Protein AF-A0AAW2W4B1-F1 (afdb_monomer_lite)

Secondary structure (DSSP, 8-state):
-------------PPPB-HHHHHHHHHH--SSGGGGG-SS-HHHHHHHHHHHHH-SSPPTT-TT---SEEEETTTTEEEE-S-------S---------TTTTT--GGGS--HHHHHHHHTPPPP-GGGS-TT--HHHHHTTTTT-TT---SPPPPHHHHHHHHHHHHHHHHSTTS-EEEE-TTS-EEEE------S----SSPPP-TTB-SSS-TT--HHHHHHHHHHTSGGGEE-HHHHHHHHTT-TTB-TT--HHHHHHHHHHHHHHHHTBSS-SEEEETTTTEEEES-TT--GGG--TTTTSBHHHHHHHHHHHHHHHTT--

Sequence (326 aa):
MYANTSVPSAQANVPSLTVQEIVNRVRSNPGDPCILETQEPLQDLIRGVLKIFSSRTAPLGAKGWKPLVVYEKSTKSWSWIGPVSHNLSDSEAVEEVTSPDAWGLPHKMLVNQETLQQIGSLPEPPLTLMQINLDEKERFKDLRAQKSLSTISPSSEEVKAYFRKEEVLRYLIPDRAFSYTAVDGKKSIVAPLRRCGGKPTSKARDHFMLKRDRPPHVTILCLVRDAAARLPGSIGTRADVCTLIRDSQYIVEDVSDAQVNQVVSGALDRLHYERDPCVQFDGERKLWVYLHREREEEDFEDDGTSSTKKWRRQKKKLLNHLSTEM

Radius of gyration: 23.67 Å; chains: 1; bounding box: 84×51×64 Å

Organism: Sesamum radiatum (NCBI:txid300843)

Structure (mmCIF, N/CA/C/O backbone):
data_AF-A0AAW2W4B1-F1
#
_entry.id   AF-A0AAW2W4B1-F1
#
loop_
_atom_site.group_PDB
_atom_site.id
_atom_site.type_symbol
_atom_site.label_atom_id
_atom_site.label_alt_id
_atom_site.label_comp_id
_atom_site.label_asym_id
_atom_site.label_entity_id
_atom_site.label_seq_id
_atom_site.pdbx_PDB_ins_code
_atom_site.Cartn_x
_atom_site.Cartn_y
_atom_site.Cartn_z
_atom_site.occupancy
_atom_site.B_iso_or_equiv
_atom_site.auth_seq_id
_atom_site.auth_comp_id
_atom_site.auth_asym_id
_atom_site.auth_atom_id
_atom_site.pdbx_PDB_model_num
ATOM 1 N N . MET A 1 1 ? 62.801 -10.322 -4.237 1.00 34.81 1 MET A N 1
ATOM 2 C CA . MET A 1 1 ? 62.055 -9.711 -5.355 1.00 34.81 1 MET A CA 1
ATOM 3 C C . MET A 1 1 ? 60.703 -10.399 -5.429 1.00 34.81 1 MET A C 1
ATOM 5 O O . MET A 1 1 ? 60.630 -11.501 -5.947 1.00 34.81 1 MET A O 1
ATOM 9 N N . TYR A 1 2 ? 59.672 -9.806 -4.827 1.00 27.86 2 TYR A N 1
ATOM 10 C CA . TYR A 1 2 ? 58.294 -10.285 -4.938 1.00 27.86 2 TYR A CA 1
ATOM 11 C C . TYR A 1 2 ? 57.518 -9.243 -5.735 1.00 27.86 2 TYR A C 1
ATOM 13 O O . TYR A 1 2 ? 57.457 -8.078 -5.345 1.00 27.86 2 TYR A O 1
ATOM 21 N N . ALA A 1 3 ? 57.034 -9.655 -6.903 1.00 30.16 3 ALA A N 1
ATOM 22 C CA . ALA A 1 3 ? 56.295 -8.812 -7.820 1.00 30.16 3 ALA A CA 1
ATOM 23 C C . ALA A 1 3 ? 54.893 -8.542 -7.257 1.00 30.16 3 ALA A C 1
ATOM 25 O O . ALA A 1 3 ? 54.083 -9.456 -7.114 1.00 30.16 3 ALA A O 1
ATOM 26 N N . ASN A 1 4 ? 54.624 -7.271 -6.957 1.00 28.75 4 ASN A N 1
ATOM 27 C CA . ASN A 1 4 ? 53.281 -6.737 -6.771 1.00 28.75 4 ASN A CA 1
ATOM 28 C C . ASN A 1 4 ? 52.481 -6.952 -8.059 1.00 28.75 4 ASN A C 1
ATOM 30 O O . ASN A 1 4 ? 52.741 -6.298 -9.066 1.00 28.75 4 ASN A O 1
ATOM 34 N N . THR A 1 5 ? 51.492 -7.841 -8.029 1.00 30.16 5 THR A N 1
ATOM 35 C CA . THR A 1 5 ? 50.466 -7.915 -9.074 1.00 30.16 5 THR A CA 1
ATOM 36 C C . THR A 1 5 ? 49.323 -6.988 -8.673 1.00 30.16 5 THR A C 1
ATOM 38 O O . THR A 1 5 ? 48.339 -7.389 -8.057 1.00 30.16 5 THR A O 1
ATOM 41 N N . SER A 1 6 ? 49.494 -5.700 -8.964 1.00 29.47 6 SER A N 1
ATOM 42 C CA . SER A 1 6 ? 48.414 -4.720 -8.932 1.00 29.47 6 SER A CA 1
ATOM 43 C C . SER A 1 6 ? 47.391 -5.067 -10.016 1.00 29.47 6 SER A C 1
ATOM 45 O O . SER A 1 6 ? 47.703 -5.010 -11.205 1.00 29.47 6 SER A O 1
ATOM 47 N N . VAL A 1 7 ? 46.173 -5.421 -9.609 1.00 32.19 7 VAL A N 1
ATOM 48 C CA . VAL A 1 7 ? 45.009 -5.507 -10.501 1.00 32.19 7 VAL A CA 1
ATOM 49 C C . VAL A 1 7 ? 44.681 -4.079 -10.959 1.00 32.19 7 VAL A C 1
ATOM 51 O O . VAL A 1 7 ? 44.450 -3.231 -10.094 1.00 32.19 7 VAL A O 1
ATOM 54 N N . PRO A 1 8 ? 44.656 -3.755 -12.264 1.00 33.03 8 PRO A N 1
ATOM 55 C CA . PRO A 1 8 ? 44.249 -2.426 -12.700 1.00 33.03 8 PRO A CA 1
ATOM 56 C C . PRO A 1 8 ? 42.731 -2.284 -12.531 1.00 33.03 8 PRO A C 1
ATOM 58 O O . PRO A 1 8 ? 41.955 -2.851 -13.299 1.00 33.03 8 PRO A O 1
ATOM 61 N N . SER A 1 9 ? 42.290 -1.529 -11.521 1.00 39.44 9 SER A N 1
ATOM 62 C CA . SER A 1 9 ? 40.913 -1.043 -11.437 1.00 39.44 9 SER A CA 1
ATOM 63 C C . SER A 1 9 ? 40.748 0.148 -12.384 1.00 39.44 9 SER A C 1
ATOM 65 O O . SER A 1 9 ? 40.979 1.295 -12.009 1.00 39.44 9 SER A O 1
ATOM 67 N N . ALA A 1 10 ? 40.352 -0.118 -13.622 1.00 37.47 10 ALA A N 1
ATOM 68 C CA . ALA A 1 10 ? 39.835 0.905 -14.522 1.00 37.47 10 ALA A CA 1
ATOM 69 C C . ALA A 1 10 ? 38.334 0.658 -14.725 1.00 37.47 10 ALA A C 1
ATOM 71 O O . ALA A 1 10 ? 37.897 0.245 -15.793 1.00 37.47 10 ALA A O 1
ATOM 72 N N . GLN A 1 11 ? 37.533 0.855 -13.673 1.00 45.00 11 GLN A N 1
ATOM 73 C CA . GLN A 1 11 ? 36.094 1.039 -13.859 1.00 45.00 11 GLN A CA 1
ATOM 74 C C . GLN A 1 11 ? 35.906 2.442 -14.432 1.00 45.00 11 GLN A C 1
ATOM 76 O O . GLN A 1 11 ? 36.102 3.434 -13.733 1.00 45.00 11 GLN A O 1
ATOM 81 N N . ALA A 1 12 ? 35.587 2.532 -15.723 1.00 49.62 12 ALA A N 1
ATOM 82 C CA . ALA A 1 12 ? 35.090 3.770 -16.301 1.00 49.62 12 ALA A CA 1
ATOM 83 C C . ALA A 1 12 ? 33.891 4.237 -15.459 1.00 49.62 12 ALA A C 1
ATOM 85 O O . ALA A 1 12 ? 32.946 3.473 -15.262 1.00 49.62 12 ALA A O 1
ATOM 86 N N . ASN A 1 13 ? 33.953 5.460 -14.924 1.00 56.53 13 ASN A N 1
ATOM 87 C CA . ASN A 1 13 ? 32.867 6.068 -14.155 1.00 56.53 13 ASN A CA 1
ATOM 88 C C . ASN A 1 13 ? 31.672 6.304 -15.088 1.00 56.53 13 ASN A C 1
ATOM 90 O O . ASN A 1 13 ? 31.522 7.382 -15.664 1.00 56.53 13 ASN A O 1
ATOM 94 N N . VAL A 1 14 ? 30.833 5.287 -15.277 1.00 71.19 14 VAL A N 1
ATOM 95 C CA . VAL A 1 14 ? 29.532 5.478 -15.913 1.00 71.19 14 VAL A CA 1
ATOM 96 C C . VAL A 1 14 ? 28.681 6.284 -14.927 1.00 71.19 14 VAL A C 1
ATOM 98 O O . VAL A 1 14 ? 28.541 5.859 -13.778 1.00 71.19 14 VAL A O 1
ATOM 101 N N . PRO A 1 15 ? 28.157 7.460 -15.319 1.00 81.94 15 PRO A N 1
ATOM 102 C CA . PRO A 1 15 ? 27.384 8.295 -14.411 1.00 81.94 15 PRO A CA 1
ATOM 103 C C . PRO A 1 15 ? 26.113 7.565 -13.980 1.00 81.94 15 PRO A C 1
ATOM 105 O O . PRO A 1 15 ? 25.478 6.891 -14.795 1.00 81.94 15 PRO A O 1
ATOM 108 N N . SER A 1 16 ? 25.742 7.729 -12.713 1.00 88.31 16 SER A N 1
ATOM 109 C CA . SER A 1 16 ? 24.443 7.290 -12.223 1.00 88.31 16 SER A CA 1
ATOM 110 C C . SER A 1 16 ? 23.363 8.268 -12.689 1.00 88.31 16 SER A C 1
ATOM 112 O O . SER A 1 16 ? 23.585 9.479 -12.710 1.00 88.31 16 SER A O 1
ATOM 114 N N . LEU A 1 17 ? 22.218 7.751 -13.136 1.00 91.50 17 LEU A N 1
ATOM 115 C CA . LEU A 1 17 ? 21.165 8.554 -13.768 1.00 91.50 17 LEU A CA 1
ATOM 116 C C . LEU A 1 17 ? 19.794 8.219 -13.207 1.00 91.50 17 LEU A C 1
ATOM 118 O O . LEU A 1 17 ? 19.427 7.054 -13.071 1.00 91.50 17 LEU A O 1
ATOM 122 N N . THR A 1 18 ? 18.997 9.242 -12.954 1.00 92.12 18 THR A N 1
ATOM 123 C CA . THR A 1 18 ? 17.566 9.096 -12.691 1.00 92.12 18 THR A CA 1
ATOM 124 C C . THR A 1 18 ? 16.841 8.585 -13.939 1.00 92.12 18 THR A C 1
ATOM 126 O O . THR A 1 18 ? 17.281 8.788 -15.075 1.00 92.12 18 THR A O 1
ATOM 129 N N . VAL A 1 19 ? 15.671 7.965 -13.753 1.00 89.31 19 VAL A N 1
ATOM 130 C CA . VAL A 1 19 ? 14.824 7.521 -14.877 1.00 89.31 19 VAL A CA 1
ATOM 131 C C . VAL A 1 19 ? 14.518 8.686 -15.826 1.00 89.31 19 VAL A C 1
ATOM 133 O O . VAL A 1 19 ? 14.556 8.516 -17.042 1.00 89.31 19 VAL A O 1
ATOM 136 N N . GLN A 1 20 ? 14.277 9.885 -15.289 1.00 90.06 20 GLN A N 1
ATOM 137 C CA . GLN A 1 20 ? 13.977 11.065 -16.098 1.00 90.06 20 GLN A CA 1
ATOM 138 C C . GLN A 1 20 ? 15.160 11.495 -16.976 1.00 90.06 20 GLN A C 1
ATOM 140 O O . GLN A 1 20 ? 14.965 11.873 -18.130 1.00 90.06 20 GLN A O 1
ATOM 145 N N . GLU A 1 21 ? 16.390 11.415 -16.469 1.00 91.56 21 GLU A N 1
ATOM 146 C CA . GLU A 1 21 ? 17.589 11.714 -17.258 1.00 91.56 21 GLU A CA 1
ATOM 147 C C . GLU A 1 21 ? 17.793 10.694 -18.379 1.00 91.56 21 GLU A C 1
ATOM 149 O O . GLU A 1 21 ? 18.142 11.079 -19.496 1.00 91.56 21 GLU A O 1
ATOM 154 N N . ILE A 1 22 ? 17.518 9.412 -18.119 1.00 91.62 22 ILE A N 1
ATOM 155 C CA . ILE A 1 22 ? 17.566 8.360 -19.145 1.00 91.62 22 ILE A CA 1
ATOM 156 C C . ILE A 1 22 ? 16.498 8.623 -20.216 1.00 91.62 22 ILE A C 1
ATOM 158 O O . ILE A 1 22 ? 16.820 8.626 -21.402 1.00 91.62 22 ILE A O 1
ATOM 162 N N . VAL A 1 23 ? 15.260 8.941 -19.818 1.00 90.75 23 VAL A N 1
ATOM 163 C CA . VAL A 1 23 ? 14.171 9.331 -20.737 1.00 90.75 23 VAL A CA 1
ATOM 164 C C . VAL A 1 23 ? 14.588 10.506 -21.615 1.00 90.75 23 VAL A C 1
ATOM 166 O O . VAL A 1 23 ? 14.414 10.461 -22.831 1.00 90.75 23 VAL A O 1
ATOM 169 N N . ASN A 1 24 ? 15.168 11.550 -21.023 1.00 91.94 24 ASN A N 1
ATOM 170 C CA . ASN A 1 24 ? 15.600 12.733 -21.763 1.00 91.94 24 ASN A CA 1
ATOM 171 C C . ASN A 1 24 ? 16.709 12.396 -22.774 1.00 91.94 24 ASN A C 1
ATOM 173 O O . ASN A 1 24 ? 16.701 12.925 -23.889 1.00 91.94 24 ASN A O 1
ATOM 177 N N . ARG A 1 25 ? 17.628 11.485 -22.426 1.00 92.00 25 ARG A N 1
ATOM 178 C CA . ARG A 1 25 ? 18.683 11.011 -23.336 1.00 92.00 25 ARG A CA 1
ATOM 179 C C . ARG A 1 25 ? 18.119 10.201 -24.495 1.00 92.00 25 ARG A C 1
ATOM 181 O O . ARG A 1 25 ? 18.469 10.497 -25.629 1.00 92.00 25 ARG A O 1
ATOM 188 N N . VAL A 1 26 ? 17.215 9.258 -24.229 1.00 89.88 26 VAL A N 1
ATOM 189 C CA . VAL A 1 26 ? 16.566 8.453 -25.278 1.00 89.88 26 VAL A CA 1
ATOM 190 C C . VAL A 1 26 ? 15.715 9.334 -26.196 1.00 89.88 26 VAL A C 1
ATOM 192 O O . VAL A 1 26 ? 15.738 9.153 -27.403 1.00 89.88 26 VAL A O 1
ATOM 195 N N . ARG A 1 27 ? 15.029 10.357 -25.672 1.00 89.56 27 ARG A N 1
ATOM 196 C CA . ARG A 1 27 ? 14.319 11.338 -26.516 1.00 89.56 27 ARG A CA 1
ATOM 197 C C . ARG A 1 27 ? 15.253 12.138 -27.417 1.00 89.56 27 ARG A C 1
ATOM 199 O O . ARG A 1 27 ? 14.909 12.404 -28.561 1.00 89.56 27 ARG A O 1
ATOM 206 N N . SER A 1 28 ? 16.404 12.547 -26.889 1.00 90.06 28 SER A N 1
ATOM 207 C CA . SER A 1 28 ? 17.370 13.371 -27.627 1.00 90.06 28 SER A CA 1
ATOM 208 C C . SER A 1 28 ? 18.174 12.560 -28.645 1.00 90.06 28 SER A C 1
ATOM 210 O O . SER A 1 28 ? 18.611 13.104 -29.654 1.00 90.06 28 SER A O 1
ATOM 212 N N . ASN A 1 29 ? 18.390 11.272 -28.374 1.00 88.56 29 ASN A N 1
ATOM 213 C CA . ASN A 1 29 ? 19.121 10.356 -29.236 1.00 88.56 29 ASN A CA 1
ATOM 214 C C . ASN A 1 29 ? 18.562 8.927 -29.090 1.00 88.56 29 ASN A C 1
ATOM 216 O O . ASN A 1 29 ? 19.097 8.141 -28.303 1.00 88.56 29 ASN A O 1
ATOM 220 N N . PRO A 1 30 ? 17.479 8.588 -29.809 1.00 83.94 30 PRO A N 1
ATOM 221 C CA . PRO A 1 30 ? 16.784 7.313 -29.627 1.00 83.94 30 PRO A CA 1
ATOM 222 C C . PRO A 1 30 ? 17.543 6.107 -30.192 1.00 83.94 30 PRO A C 1
ATOM 224 O O . PRO A 1 30 ? 17.219 4.973 -29.846 1.00 83.94 30 PRO A O 1
ATOM 227 N N . GLY A 1 31 ? 18.549 6.326 -31.046 1.00 82.44 31 GLY A N 1
ATOM 228 C CA . GLY A 1 31 ? 19.164 5.268 -31.848 1.00 82.44 31 GLY A CA 1
ATOM 229 C C . GLY A 1 31 ? 18.203 4.794 -32.940 1.00 82.44 31 GLY A C 1
ATOM 230 O O . GLY A 1 31 ? 18.382 5.152 -34.100 1.00 82.44 31 GLY A O 1
ATOM 231 N N . ASP A 1 32 ? 17.153 4.071 -32.546 1.00 79.06 32 ASP A N 1
ATOM 232 C CA . ASP A 1 32 ? 16.013 3.713 -33.394 1.00 79.06 32 ASP A CA 1
ATOM 233 C C . ASP A 1 32 ? 14.829 4.669 -33.133 1.00 79.06 32 ASP A C 1
ATOM 235 O O . ASP A 1 32 ? 14.243 4.632 -32.046 1.00 79.06 32 ASP A O 1
ATOM 239 N N . PRO A 1 33 ? 14.438 5.520 -34.101 1.00 81.06 33 PRO A N 1
ATOM 240 C CA . PRO A 1 33 ? 13.312 6.444 -33.959 1.00 81.06 33 PRO A CA 1
ATOM 241 C C . PRO A 1 33 ? 11.980 5.779 -33.585 1.00 81.06 33 PRO A C 1
ATOM 243 O O . PRO A 1 33 ? 11.162 6.418 -32.919 1.00 81.06 33 PRO A O 1
ATOM 246 N N . CYS A 1 34 ? 11.776 4.501 -33.934 1.00 80.25 34 CYS A N 1
ATOM 247 C CA . CYS A 1 34 ? 10.527 3.780 -33.672 1.00 80.25 34 CYS A CA 1
ATOM 248 C C . CYS A 1 34 ? 10.204 3.683 -32.172 1.00 80.25 34 CYS A C 1
ATOM 250 O O . CYS A 1 34 ? 9.039 3.559 -31.794 1.00 80.25 34 CYS A O 1
ATOM 252 N N . ILE A 1 35 ? 11.208 3.795 -31.290 1.00 80.75 35 ILE A N 1
ATOM 253 C CA . ILE A 1 35 ? 10.996 3.790 -29.835 1.00 80.75 35 ILE A CA 1
ATOM 254 C C . ILE A 1 35 ? 10.133 4.972 -29.362 1.00 80.75 35 ILE A C 1
ATOM 256 O O . ILE A 1 35 ? 9.427 4.864 -28.358 1.00 80.75 35 ILE A O 1
ATOM 260 N N . LEU A 1 36 ? 10.156 6.094 -30.091 1.00 83.88 36 LEU A N 1
ATOM 261 C CA . LEU A 1 36 ? 9.370 7.293 -29.785 1.00 83.88 36 LEU A CA 1
ATOM 262 C C . LEU A 1 36 ? 7.938 7.219 -30.328 1.00 83.88 36 LEU A C 1
ATOM 264 O O . LEU A 1 36 ? 7.084 7.985 -29.889 1.00 83.88 36 LEU A O 1
ATOM 268 N N . GLU A 1 37 ? 7.681 6.298 -31.255 1.00 81.50 37 GLU A N 1
ATOM 269 C CA . GLU A 1 37 ? 6.369 6.058 -31.869 1.00 81.50 37 GLU A CA 1
ATOM 270 C C . GLU A 1 37 ? 5.562 4.990 -31.116 1.00 81.50 37 GLU A C 1
ATOM 272 O O . GLU A 1 37 ? 4.440 4.643 -31.492 1.00 81.50 37 GLU A O 1
ATOM 277 N N . THR A 1 38 ? 6.130 4.458 -30.033 1.00 76.19 38 THR A N 1
ATOM 278 C CA . THR A 1 38 ? 5.462 3.480 -29.182 1.00 76.19 38 THR A CA 1
ATOM 279 C C . THR A 1 38 ? 4.217 4.086 -28.533 1.00 76.19 38 THR A C 1
ATOM 281 O O . THR A 1 38 ? 4.194 5.239 -28.107 1.00 76.19 38 THR A O 1
ATOM 284 N N . GLN A 1 39 ? 3.149 3.289 -28.447 1.00 68.88 39 GLN A N 1
ATOM 285 C CA . GLN A 1 39 ? 1.926 3.719 -27.762 1.00 68.88 39 GLN A CA 1
ATOM 286 C C . GLN A 1 39 ? 2.091 3.770 -26.236 1.00 68.88 39 GLN A C 1
ATOM 288 O O . GLN A 1 39 ? 1.322 4.447 -25.555 1.00 68.88 39 GLN A O 1
ATOM 293 N N . GLU A 1 40 ? 3.066 3.042 -25.689 1.00 67.25 40 GLU A N 1
ATOM 294 C CA . GLU A 1 40 ? 3.371 3.071 -24.261 1.00 67.25 40 GLU A CA 1
ATOM 295 C C . GLU A 1 40 ? 4.208 4.309 -23.903 1.00 67.25 40 GLU A C 1
ATOM 297 O O . GLU A 1 40 ? 5.077 4.714 -24.678 1.00 67.25 40 GLU A O 1
ATOM 302 N N . PRO A 1 41 ? 4.014 4.917 -22.717 1.00 80.50 41 PRO A N 1
ATOM 303 C CA . PRO A 1 41 ? 4.875 6.001 -22.271 1.00 80.50 41 PRO A CA 1
ATOM 304 C C . PRO A 1 41 ? 6.338 5.545 -22.239 1.00 80.50 41 PRO A C 1
ATOM 306 O O . PRO A 1 41 ? 6.686 4.609 -21.522 1.00 80.50 41 PRO A O 1
ATOM 309 N N . LEU A 1 42 ? 7.217 6.254 -22.954 1.00 82.50 42 LEU A N 1
ATOM 310 C CA . LEU A 1 42 ? 8.651 5.936 -23.042 1.00 82.50 42 LEU A CA 1
ATOM 311 C C . LEU A 1 42 ? 9.314 5.694 -21.672 1.00 82.50 42 LEU A C 1
ATOM 313 O O . LEU A 1 42 ? 10.209 4.863 -21.533 1.00 82.50 42 LEU A O 1
ATOM 317 N N . GLN A 1 43 ? 8.861 6.416 -20.648 1.00 84.62 43 GLN A N 1
ATOM 318 C CA . GLN A 1 43 ? 9.322 6.243 -19.275 1.00 84.62 43 GLN A CA 1
ATOM 319 C C . GLN A 1 43 ? 9.055 4.834 -18.734 1.00 84.62 43 GLN A C 1
ATOM 321 O O . GLN A 1 43 ? 9.939 4.255 -18.108 1.00 84.62 43 GLN A O 1
ATOM 326 N N . ASP A 1 44 ? 7.879 4.267 -18.989 1.00 78.25 44 ASP A N 1
ATOM 327 C CA . ASP A 1 44 ? 7.509 2.936 -18.508 1.00 78.25 44 ASP A CA 1
ATOM 328 C C . ASP A 1 44 ? 8.267 1.833 -19.257 1.00 78.25 44 ASP A C 1
ATOM 330 O O . ASP A 1 44 ? 8.711 0.867 -18.633 1.00 78.25 44 ASP A O 1
ATOM 334 N N . LEU A 1 45 ? 8.516 2.021 -20.558 1.00 80.94 45 LEU A N 1
ATOM 335 C CA . LEU A 1 45 ? 9.383 1.135 -21.341 1.00 80.94 45 LEU A CA 1
ATOM 336 C C . LEU A 1 45 ? 10.801 1.093 -20.761 1.00 80.94 45 LEU A C 1
ATOM 338 O O . LEU A 1 45 ? 11.340 0.018 -20.488 1.00 80.94 45 LEU A O 1
ATOM 342 N N . ILE A 1 46 ? 11.384 2.267 -20.498 1.00 86.31 46 ILE A N 1
ATOM 343 C CA . ILE A 1 46 ? 12.717 2.390 -19.893 1.00 86.31 46 ILE A CA 1
ATOM 344 C C . ILE A 1 46 ? 12.758 1.707 -18.521 1.00 86.31 46 ILE A C 1
ATOM 346 O O . ILE A 1 46 ? 13.689 0.951 -18.239 1.00 86.31 46 ILE A O 1
ATOM 350 N N . ARG A 1 47 ? 11.735 1.904 -17.681 1.00 82.81 47 ARG A N 1
ATOM 351 C CA . ARG A 1 47 ? 11.617 1.213 -16.387 1.00 82.81 47 ARG A CA 1
ATOM 352 C C . ARG A 1 47 ? 11.576 -0.301 -16.536 1.00 82.81 47 ARG A C 1
ATOM 354 O O . ARG A 1 47 ? 12.260 -1.006 -15.793 1.00 82.81 47 ARG A O 1
ATOM 361 N N . GLY A 1 48 ? 10.798 -0.801 -17.495 1.00 77.38 48 GLY A N 1
ATOM 362 C CA . GLY A 1 48 ? 10.719 -2.223 -17.812 1.00 77.38 48 GLY A CA 1
ATOM 363 C C . GLY A 1 48 ? 12.095 -2.807 -18.124 1.00 77.38 48 GLY A C 1
ATOM 364 O O . GLY A 1 48 ? 12.497 -3.799 -17.512 1.00 77.38 48 GLY A O 1
ATOM 365 N N . VAL A 1 49 ? 12.852 -2.141 -19.000 1.00 83.00 49 VAL A N 1
ATOM 366 C CA . VAL A 1 49 ? 14.212 -2.548 -19.388 1.00 83.00 49 VAL A CA 1
ATOM 367 C C . VAL A 1 49 ? 15.172 -2.524 -18.197 1.00 83.00 49 VAL A C 1
ATOM 369 O O . VAL A 1 49 ? 15.851 -3.518 -17.940 1.00 83.00 49 VAL A O 1
ATOM 372 N N . LEU A 1 50 ? 15.198 -1.441 -17.415 1.00 85.81 50 LEU A N 1
ATOM 373 C CA . LEU A 1 50 ? 16.064 -1.326 -16.232 1.00 85.81 50 LEU A CA 1
ATOM 374 C C . LEU A 1 50 ? 15.760 -2.411 -15.188 1.00 85.81 50 LEU A C 1
ATOM 376 O O . LEU A 1 50 ? 16.667 -2.998 -14.588 1.00 85.81 50 LEU A O 1
ATOM 380 N N . LYS A 1 51 ? 14.481 -2.752 -15.008 1.00 79.38 51 LYS A N 1
ATOM 381 C CA . LYS A 1 51 ? 14.062 -3.845 -14.127 1.00 79.38 51 LYS A CA 1
ATOM 382 C C . LYS A 1 51 ? 14.573 -5.202 -14.607 1.00 79.38 51 LYS A C 1
ATOM 384 O O . LYS A 1 51 ? 15.064 -5.988 -13.800 1.00 79.38 51 LYS A O 1
ATOM 389 N N . ILE A 1 52 ? 14.506 -5.471 -15.908 1.00 76.50 52 ILE A N 1
ATOM 390 C CA . ILE A 1 52 ? 15.072 -6.695 -16.485 1.00 76.50 52 ILE A CA 1
ATOM 391 C C . ILE A 1 52 ? 16.584 -6.714 -16.270 1.00 76.50 52 ILE A C 1
ATOM 393 O O . ILE A 1 52 ? 17.109 -7.677 -15.718 1.00 76.50 52 ILE A O 1
ATOM 397 N N . PHE A 1 53 ? 17.278 -5.629 -16.609 1.00 82.62 53 PHE A N 1
ATOM 398 C CA . PHE A 1 53 ? 18.733 -5.532 -16.488 1.00 82.62 53 PHE A CA 1
ATOM 399 C C . PHE A 1 53 ? 19.231 -5.624 -15.045 1.00 82.62 53 PHE A C 1
ATOM 401 O O . PHE A 1 53 ? 20.369 -6.023 -14.819 1.00 82.62 53 PHE A O 1
ATOM 408 N N . SER A 1 54 ? 18.405 -5.287 -14.060 1.00 83.62 54 SER A N 1
ATOM 409 C CA . SER A 1 54 ? 18.742 -5.416 -12.637 1.00 83.62 54 SER A CA 1
ATOM 410 C C . SER A 1 54 ? 18.350 -6.749 -12.012 1.00 83.62 54 SER A C 1
ATOM 412 O O . SER A 1 54 ? 18.771 -7.051 -10.888 1.00 83.62 54 SER A O 1
ATOM 414 N N . SER A 1 55 ? 17.573 -7.568 -12.728 1.00 75.38 55 SER A N 1
ATOM 415 C CA . SER A 1 55 ? 17.146 -8.879 -12.253 1.00 75.38 55 SER A CA 1
ATOM 416 C C . SER A 1 55 ? 18.360 -9.729 -11.890 1.00 75.38 55 SER A C 1
ATOM 418 O O . SER A 1 55 ? 19.309 -9.868 -12.658 1.00 75.38 55 SER A O 1
ATOM 420 N N . ARG A 1 56 ? 18.317 -10.357 -10.713 1.00 68.38 56 ARG A N 1
ATOM 421 C CA . ARG A 1 56 ? 19.319 -11.354 -10.292 1.00 68.38 56 ARG A CA 1
ATOM 422 C C . ARG A 1 56 ? 18.915 -12.777 -10.661 1.00 68.38 56 ARG A C 1
ATOM 424 O O . ARG A 1 56 ? 19.706 -13.704 -10.513 1.00 68.38 56 ARG A O 1
ATOM 431 N N . THR A 1 57 ? 17.677 -12.953 -11.104 1.00 62.31 57 THR A N 1
ATOM 432 C CA . THR A 1 57 ? 17.136 -14.231 -11.552 1.00 62.31 57 THR A CA 1
ATOM 433 C C . THR A 1 57 ? 17.220 -14.322 -13.062 1.00 62.31 57 THR A C 1
ATOM 435 O O . THR A 1 57 ? 16.655 -13.491 -13.771 1.00 62.31 57 THR A O 1
ATOM 438 N N . ALA A 1 58 ? 17.911 -15.359 -13.526 1.00 56.53 58 ALA A N 1
ATOM 439 C CA . ALA A 1 58 ? 17.991 -15.694 -14.933 1.00 56.53 58 ALA A CA 1
ATOM 440 C C . ALA A 1 58 ? 16.589 -15.964 -15.506 1.00 56.53 58 ALA A C 1
ATOM 442 O O . ALA A 1 58 ? 15.813 -16.698 -14.877 1.00 56.53 58 ALA A O 1
ATOM 443 N N . PRO A 1 59 ? 16.269 -15.442 -16.700 1.00 59.59 59 PRO A N 1
ATOM 444 C CA . PRO A 1 59 ? 15.184 -15.974 -17.509 1.00 59.59 59 PRO A CA 1
ATOM 445 C C . PRO A 1 59 ? 15.359 -17.485 -17.711 1.00 59.59 59 PRO A C 1
ATOM 447 O O . PRO A 1 59 ? 16.476 -18.013 -17.664 1.00 59.59 59 PRO A O 1
ATOM 450 N N . LEU A 1 60 ? 14.249 -18.197 -17.921 1.00 49.44 60 LEU A N 1
ATOM 451 C CA . LEU A 1 60 ? 14.264 -19.649 -18.114 1.00 49.44 60 LEU A CA 1
ATOM 452 C C . LEU A 1 60 ? 15.195 -20.016 -19.283 1.00 49.44 60 LEU A C 1
ATOM 454 O O . LEU A 1 60 ? 14.884 -19.726 -20.430 1.00 49.44 60 LEU A O 1
ATOM 458 N N . GLY A 1 61 ? 16.327 -20.661 -18.981 1.00 52.19 61 GLY A N 1
ATOM 459 C CA . GLY A 1 61 ? 17.294 -21.142 -19.978 1.00 52.19 61 GLY A CA 1
ATOM 460 C C . GLY A 1 61 ? 18.595 -20.337 -20.091 1.00 52.19 61 GLY A C 1
ATOM 461 O O . GLY A 1 61 ? 19.549 -20.841 -20.681 1.00 52.19 61 GLY A O 1
ATOM 462 N N . ALA A 1 62 ? 18.697 -19.150 -19.481 1.00 56.94 62 ALA A N 1
ATOM 463 C CA . ALA A 1 62 ? 19.911 -18.336 -19.560 1.00 56.94 62 ALA A CA 1
ATOM 464 C C . ALA A 1 62 ? 21.000 -18.834 -18.588 1.00 56.94 62 ALA A C 1
ATOM 466 O O . ALA A 1 62 ? 20.842 -18.795 -17.365 1.00 56.94 62 ALA A O 1
ATOM 467 N N . LYS A 1 63 ? 22.140 -19.287 -19.125 1.00 55.12 63 LYS A N 1
ATOM 468 C CA . LYS A 1 63 ? 23.344 -19.594 -18.336 1.00 55.12 63 LYS A CA 1
ATOM 469 C C . LYS A 1 63 ? 24.178 -18.323 -18.162 1.00 55.12 63 LYS A C 1
ATOM 471 O O . LYS A 1 63 ? 24.385 -17.590 -19.118 1.00 55.12 63 LYS A O 1
ATOM 476 N N . GLY A 1 64 ? 24.678 -18.073 -16.951 1.00 61.78 64 GLY A N 1
ATOM 477 C CA . GLY A 1 64 ? 25.583 -16.945 -16.685 1.00 61.78 64 GLY A CA 1
ATOM 478 C C . GLY A 1 64 ? 24.914 -15.576 -16.514 1.00 61.78 64 GLY A C 1
ATOM 479 O O . GLY A 1 64 ? 25.616 -14.569 -16.562 1.00 61.78 64 GLY A O 1
ATOM 480 N N . TRP A 1 65 ? 23.596 -15.526 -16.281 1.00 73.81 65 TRP A N 1
ATOM 481 C CA . TRP A 1 65 ? 22.862 -14.277 -16.052 1.00 73.81 65 TRP A CA 1
ATOM 482 C C . TRP A 1 65 ? 23.461 -13.465 -14.897 1.00 73.81 65 TRP A C 1
ATOM 484 O O . TRP A 1 65 ? 23.551 -13.942 -13.761 1.00 73.81 65 TRP A O 1
ATOM 494 N N . LYS A 1 66 ? 23.844 -12.224 -15.189 1.00 74.31 66 LYS A N 1
ATOM 495 C CA . LYS A 1 66 ? 24.315 -11.243 -14.213 1.00 74.31 66 LYS A CA 1
ATOM 496 C C . LYS A 1 66 ? 23.592 -9.921 -14.460 1.00 74.31 66 LYS A C 1
ATOM 498 O O . LYS A 1 66 ? 23.367 -9.586 -15.621 1.00 74.31 66 LYS A O 1
ATOM 503 N N . PRO A 1 67 ? 23.248 -9.175 -13.400 1.00 81.00 67 PRO A N 1
ATOM 504 C CA . PRO A 1 67 ? 22.650 -7.861 -13.563 1.00 81.00 67 PRO A CA 1
ATOM 505 C C . PRO A 1 67 ? 23.624 -6.924 -14.292 1.00 81.00 67 PRO A C 1
ATOM 507 O O . PRO A 1 67 ? 24.822 -6.925 -14.008 1.00 81.00 67 PRO A O 1
ATOM 510 N N . LEU A 1 68 ? 23.095 -6.137 -15.225 1.00 84.25 68 LEU A N 1
ATOM 511 C CA . LEU A 1 68 ? 23.819 -5.138 -16.016 1.00 84.25 68 LEU A CA 1
ATOM 512 C C . LEU A 1 68 ? 23.699 -3.735 -15.425 1.00 84.25 68 LEU A C 1
ATOM 514 O O . LEU A 1 68 ? 24.550 -2.887 -15.681 1.00 84.25 68 LEU A O 1
ATOM 518 N N . VAL A 1 69 ? 22.671 -3.491 -14.612 1.00 88.00 69 VAL A N 1
ATOM 519 C CA . VAL A 1 69 ? 22.467 -2.218 -13.917 1.00 88.00 69 VAL A CA 1
ATOM 520 C C . VAL A 1 69 ? 22.180 -2.445 -12.437 1.00 88.00 69 VAL A C 1
ATOM 522 O O . VAL A 1 69 ? 21.644 -3.481 -12.036 1.00 88.00 69 VAL A O 1
ATOM 525 N N . VAL A 1 70 ? 22.530 -1.459 -11.619 1.00 88.00 70 VAL A N 1
ATOM 526 C CA . VAL A 1 70 ? 22.192 -1.399 -10.197 1.00 88.00 70 VAL A CA 1
ATOM 527 C C . VAL A 1 70 ? 21.405 -0.126 -9.922 1.00 88.00 70 VAL A C 1
ATOM 529 O O . VAL A 1 70 ? 21.739 0.933 -10.449 1.00 88.00 70 VAL A O 1
ATOM 532 N N . TYR A 1 71 ? 20.360 -0.242 -9.109 1.00 88.25 71 TYR A N 1
ATOM 533 C CA . TYR A 1 71 ? 19.595 0.898 -8.625 1.00 88.25 71 TYR A CA 1
ATOM 534 C C . TYR A 1 71 ? 20.072 1.293 -7.230 1.00 88.25 71 TYR A C 1
ATOM 536 O O . TYR A 1 71 ? 20.141 0.459 -6.320 1.00 88.25 71 TYR A O 1
ATOM 544 N N . GLU A 1 72 ? 20.395 2.567 -7.067 1.00 87.56 72 GLU A N 1
ATOM 545 C CA . GLU A 1 72 ? 20.793 3.161 -5.805 1.00 87.56 72 GLU A CA 1
ATOM 546 C C . GLU A 1 72 ? 19.615 3.932 -5.195 1.00 87.56 72 GLU A C 1
ATOM 548 O O . GLU A 1 72 ? 19.227 5.001 -5.664 1.00 87.56 72 GLU A O 1
ATOM 553 N N . LYS A 1 73 ? 19.051 3.386 -4.109 1.00 83.56 73 LYS A N 1
ATOM 554 C CA . LYS A 1 73 ? 17.842 3.922 -3.454 1.00 83.56 73 LYS A CA 1
ATOM 555 C C . LYS A 1 73 ? 18.042 5.322 -2.857 1.00 83.56 73 LYS A C 1
ATOM 557 O O . LYS A 1 73 ? 17.100 6.102 -2.817 1.00 83.56 73 LYS A O 1
ATOM 562 N N . SER A 1 74 ? 19.246 5.650 -2.378 1.00 81.62 74 SER A N 1
ATOM 563 C CA . SER A 1 74 ? 19.542 6.953 -1.755 1.00 81.62 74 SER A CA 1
ATOM 564 C C . SER A 1 74 ? 19.507 8.109 -2.750 1.00 81.62 74 SER A C 1
ATOM 566 O O . SER A 1 74 ? 19.124 9.216 -2.385 1.00 81.62 74 SER A O 1
ATOM 568 N N . THR A 1 75 ? 19.908 7.853 -3.993 1.00 85.19 75 THR A N 1
ATOM 569 C CA . THR A 1 75 ? 19.994 8.854 -5.066 1.00 85.19 75 THR A CA 1
ATOM 570 C C . THR A 1 75 ? 18.886 8.700 -6.106 1.00 85.19 75 THR A C 1
ATOM 572 O O . THR A 1 75 ? 18.785 9.531 -7.005 1.00 85.19 75 THR A O 1
ATOM 575 N N . LYS A 1 76 ? 18.058 7.650 -5.990 1.00 86.88 76 LYS A N 1
ATOM 576 C CA . LYS A 1 76 ? 17.037 7.257 -6.973 1.00 86.88 76 LYS A CA 1
ATOM 577 C C . LYS A 1 76 ? 17.607 7.169 -8.392 1.00 86.88 76 LYS A C 1
ATOM 579 O O . LYS A 1 76 ? 16.992 7.599 -9.369 1.00 86.88 76 LYS A O 1
ATOM 584 N N . SER A 1 77 ? 18.821 6.633 -8.494 1.00 90.81 77 SER A N 1
ATOM 585 C CA . SER A 1 77 ? 19.594 6.619 -9.732 1.00 90.81 77 SER A CA 1
ATOM 586 C C . SER A 1 77 ? 20.045 5.211 -10.113 1.00 90.81 77 SER A C 1
ATOM 588 O O . SER A 1 77 ? 20.174 4.316 -9.278 1.00 90.81 77 SER A O 1
ATOM 590 N N . TRP A 1 78 ? 20.247 5.010 -11.407 1.00 91.44 78 TRP A N 1
ATOM 591 C CA . TRP A 1 78 ? 20.666 3.764 -12.025 1.00 91.44 78 TRP A CA 1
ATOM 592 C C . TRP A 1 78 ? 22.099 3.887 -12.522 1.00 91.44 78 TRP A C 1
ATOM 594 O O . TRP A 1 78 ? 22.430 4.845 -13.220 1.00 91.44 78 TRP A O 1
ATOM 604 N N . SER A 1 79 ? 22.920 2.886 -12.221 1.00 90.19 79 SER A N 1
ATOM 605 C CA . SER A 1 79 ? 24.315 2.809 -12.662 1.00 90.19 79 SER A CA 1
ATOM 606 C C . SER A 1 79 ? 24.550 1.540 -13.465 1.00 90.19 79 SER A C 1
ATOM 608 O O . SER A 1 79 ? 24.069 0.465 -13.099 1.00 90.19 79 SER A O 1
ATOM 610 N N . TRP A 1 80 ? 25.323 1.646 -14.544 1.00 88.44 80 TRP A N 1
ATOM 611 C CA . TRP A 1 80 ? 25.760 0.485 -15.315 1.00 88.44 80 TRP A CA 1
ATOM 612 C C . TRP A 1 80 ? 26.857 -0.271 -14.561 1.00 88.44 80 TRP A C 1
ATOM 614 O O . TRP A 1 80 ? 27.847 0.317 -14.131 1.00 88.44 80 TRP A O 1
ATOM 624 N N . ILE A 1 81 ? 26.679 -1.580 -14.411 1.00 85.44 81 ILE A N 1
ATOM 625 C CA . ILE A 1 81 ? 27.644 -2.514 -13.806 1.00 85.44 81 ILE A CA 1
ATOM 626 C C . ILE A 1 81 ? 28.011 -3.664 -14.754 1.00 85.44 81 ILE A C 1
ATOM 628 O O . ILE A 1 81 ? 28.772 -4.559 -14.381 1.00 85.44 81 ILE A O 1
ATOM 632 N N . GLY A 1 82 ? 27.446 -3.664 -15.965 1.00 76.38 82 GLY A N 1
ATOM 633 C CA . GLY A 1 82 ? 27.762 -4.620 -17.016 1.00 76.38 82 GLY A CA 1
ATOM 634 C C . GLY A 1 82 ? 29.131 -4.362 -17.658 1.00 76.38 82 GLY A C 1
ATOM 635 O O . GLY A 1 82 ? 29.787 -3.358 -17.367 1.00 76.38 82 GLY A O 1
ATOM 636 N N . PRO A 1 83 ? 29.574 -5.252 -18.562 1.00 76.31 83 PRO A N 1
ATOM 637 C CA . PRO A 1 83 ? 30.769 -5.021 -19.364 1.00 76.31 83 PRO A CA 1
ATOM 638 C C . PRO A 1 83 ? 30.661 -3.682 -20.104 1.00 76.31 83 PRO A C 1
ATOM 640 O O . PRO A 1 83 ? 29.611 -3.362 -20.661 1.00 76.31 83 PRO A O 1
ATOM 643 N N . VAL A 1 84 ? 31.730 -2.890 -20.084 1.00 66.06 84 VAL A N 1
ATOM 644 C CA . VAL A 1 84 ? 31.843 -1.664 -20.878 1.00 66.06 84 VAL A CA 1
ATOM 645 C C . VAL A 1 84 ? 32.731 -2.013 -22.064 1.00 66.06 84 VAL A C 1
ATOM 647 O O . VAL A 1 84 ? 33.888 -2.385 -21.872 1.00 66.06 84 VAL A O 1
ATOM 650 N N . SER A 1 85 ? 32.186 -1.977 -23.281 1.00 54.03 85 SER A N 1
ATOM 651 C CA . SER A 1 85 ? 32.959 -2.279 -24.487 1.00 54.03 85 SER A CA 1
ATOM 652 C C . SER A 1 85 ? 34.045 -1.223 -24.670 1.00 54.03 85 SER A C 1
ATOM 654 O O . SER A 1 85 ? 33.767 -0.080 -25.030 1.00 54.03 85 SER A O 1
ATOM 656 N N . HIS A 1 86 ? 35.292 -1.604 -24.412 1.00 49.34 86 HIS A N 1
ATOM 657 C CA . HIS A 1 86 ? 36.453 -0.815 -24.786 1.00 49.34 86 HIS A CA 1
ATOM 658 C C . HIS A 1 86 ? 36.931 -1.316 -26.152 1.00 49.34 86 HIS A C 1
ATOM 660 O O . HIS A 1 86 ? 37.422 -2.434 -26.254 1.00 49.34 86 HIS A O 1
ATOM 666 N N . ASN A 1 87 ? 36.793 -0.463 -27.170 1.00 40.09 87 ASN A N 1
ATOM 667 C CA . ASN A 1 87 ? 37.290 -0.620 -28.544 1.00 40.09 87 ASN A CA 1
ATOM 668 C C . ASN A 1 87 ? 36.465 -1.539 -29.464 1.00 40.09 87 ASN A C 1
ATOM 670 O O . ASN A 1 87 ? 36.660 -2.748 -29.527 1.00 40.09 87 ASN A O 1
ATOM 674 N N . LEU A 1 88 ? 35.604 -0.918 -30.277 1.00 45.38 88 LEU A N 1
ATOM 675 C CA . LEU A 1 88 ? 35.127 -1.480 -31.544 1.00 45.38 88 LEU A CA 1
ATOM 676 C C . LEU A 1 88 ? 36.268 -1.417 -32.572 1.00 45.38 88 LEU A C 1
ATOM 678 O O . LEU A 1 88 ? 36.312 -0.538 -33.427 1.00 45.38 88 LEU A O 1
ATOM 682 N N . SER A 1 89 ? 37.227 -2.327 -32.454 1.00 42.28 89 SER A N 1
ATOM 683 C CA . SER A 1 89 ? 38.133 -2.671 -33.549 1.00 42.28 89 SER A CA 1
ATOM 684 C C . SER A 1 89 ? 38.390 -4.170 -33.516 1.00 42.28 89 SER A C 1
ATOM 686 O O . SER A 1 89 ? 39.495 -4.606 -33.230 1.00 42.28 89 SER A O 1
ATOM 688 N N . ASP A 1 90 ? 37.344 -4.959 -33.718 1.00 35.66 90 ASP A N 1
ATOM 689 C CA . ASP A 1 90 ? 37.461 -6.121 -34.587 1.00 35.66 90 ASP A CA 1
ATOM 690 C C . ASP A 1 90 ? 36.075 -6.620 -34.974 1.00 35.66 90 ASP A C 1
ATOM 692 O O . ASP A 1 90 ? 35.141 -6.708 -34.178 1.00 35.66 90 ASP A O 1
ATOM 696 N N . SER A 1 91 ? 35.958 -6.851 -36.271 1.00 44.19 91 SER A N 1
ATOM 697 C CA . SER A 1 91 ? 34.774 -7.313 -36.962 1.00 44.19 91 SER A CA 1
ATOM 698 C C . SER A 1 91 ? 34.489 -8.767 -36.594 1.00 44.19 91 SER A C 1
ATOM 700 O O . SER A 1 91 ? 34.940 -9.674 -37.284 1.00 44.19 91 SER A O 1
ATOM 702 N N . GLU A 1 92 ? 33.651 -8.990 -35.592 1.00 35.66 92 GLU A N 1
ATOM 703 C CA . GLU A 1 92 ? 32.664 -10.063 -35.660 1.00 35.66 92 GLU A CA 1
ATOM 704 C C . GLU A 1 92 ? 31.311 -9.424 -35.383 1.00 35.66 92 GLU A C 1
ATOM 706 O O . GLU A 1 92 ? 31.062 -8.897 -34.300 1.00 35.66 92 GLU A O 1
ATOM 711 N N . ALA A 1 93 ? 30.463 -9.399 -36.411 1.00 40.69 93 ALA A N 1
ATOM 712 C CA . ALA A 1 93 ? 29.065 -9.043 -36.282 1.00 40.69 93 ALA A CA 1
ATOM 713 C C . ALA A 1 93 ? 28.425 -10.024 -35.293 1.00 40.69 93 ALA A C 1
ATOM 715 O O . ALA A 1 93 ? 27.969 -11.102 -35.667 1.00 40.69 93 ALA A O 1
ATOM 716 N N . VAL A 1 94 ? 28.440 -9.663 -34.011 1.00 41.81 94 VAL A N 1
ATOM 717 C CA . VAL A 1 94 ? 27.530 -10.228 -33.029 1.00 41.81 94 VAL A CA 1
ATOM 718 C C . VAL A 1 94 ? 26.158 -9.841 -33.554 1.00 41.81 94 VAL A C 1
ATOM 720 O O . VAL A 1 94 ? 25.801 -8.666 -33.513 1.00 41.81 94 VAL A O 1
ATOM 723 N N . GLU A 1 95 ? 25.435 -10.796 -34.140 1.00 41.84 95 GLU A N 1
ATOM 724 C CA . GLU A 1 95 ? 24.013 -10.624 -34.412 1.00 41.84 95 GLU A CA 1
ATOM 725 C C . GLU A 1 95 ? 23.383 -10.162 -33.096 1.00 41.84 95 GLU A C 1
ATOM 727 O O . GLU A 1 95 ? 23.288 -10.931 -32.137 1.00 41.84 95 GLU A O 1
ATOM 732 N N . GLU A 1 96 ? 23.037 -8.876 -33.004 1.00 45.94 96 GLU A N 1
ATOM 733 C CA . GLU A 1 96 ? 22.258 -8.359 -31.891 1.00 45.94 96 GLU A CA 1
ATOM 734 C C . GLU A 1 96 ? 20.926 -9.093 -31.949 1.00 45.94 96 GLU A C 1
ATOM 736 O O . GLU A 1 96 ? 20.067 -8.816 -32.785 1.00 45.94 96 GLU A O 1
ATOM 741 N N . VAL A 1 97 ? 20.788 -10.116 -31.108 1.00 42.09 97 VAL A N 1
ATOM 742 C CA . VAL A 1 97 ? 19.594 -10.948 -31.093 1.00 42.09 97 VAL A CA 1
ATOM 743 C C . VAL A 1 97 ? 18.470 -10.108 -30.491 1.00 42.09 97 VAL A C 1
ATOM 745 O O . VAL A 1 97 ? 18.268 -10.077 -29.284 1.00 42.09 97 VAL A O 1
ATOM 748 N N . THR A 1 98 ? 17.738 -9.390 -31.337 1.00 44.94 98 THR A N 1
ATOM 749 C CA . THR A 1 98 ? 16.623 -8.498 -30.972 1.00 44.94 98 THR A CA 1
ATOM 750 C C . THR A 1 98 ? 15.321 -9.249 -30.681 1.00 44.94 98 THR A C 1
ATOM 752 O O . THR A 1 98 ? 14.292 -8.632 -30.409 1.00 44.94 98 THR A O 1
ATOM 755 N N . SER A 1 99 ? 15.331 -10.588 -30.710 1.00 45.62 99 SER A N 1
ATOM 756 C CA . SER A 1 99 ? 14.114 -11.370 -30.477 1.00 45.62 99 SER A CA 1
ATOM 757 C C . SER A 1 99 ? 13.653 -11.287 -29.009 1.00 45.62 99 SER A C 1
ATOM 759 O O . SER A 1 99 ? 14.476 -11.434 -28.101 1.00 45.62 99 SER A O 1
ATOM 761 N N . PRO A 1 100 ? 12.345 -11.120 -28.733 1.00 41.44 100 PRO A N 1
ATOM 762 C CA . PRO A 1 100 ? 11.802 -11.109 -27.369 1.00 41.44 100 PRO A CA 1
ATOM 763 C C . PRO A 1 100 ? 12.198 -12.335 -26.526 1.00 41.44 100 PRO A C 1
ATOM 765 O O . PRO A 1 100 ? 12.366 -12.225 -25.309 1.00 41.44 100 PRO A O 1
ATOM 768 N N . ASP A 1 101 ? 12.390 -13.483 -27.185 1.00 44.25 101 ASP A N 1
ATOM 769 C CA . ASP A 1 101 ? 12.821 -14.744 -26.576 1.00 44.25 101 ASP A CA 1
ATOM 770 C C . ASP A 1 101 ? 14.291 -14.713 -26.132 1.00 44.25 101 ASP A C 1
ATOM 772 O O . ASP A 1 101 ? 14.629 -15.260 -25.081 1.00 44.25 101 ASP A O 1
ATOM 776 N N . ALA A 1 102 ? 15.161 -14.015 -26.869 1.00 46.28 102 ALA A N 1
ATOM 777 C CA . ALA A 1 102 ? 16.568 -13.839 -26.504 1.00 46.28 102 ALA A CA 1
ATOM 778 C C . ALA A 1 102 ? 16.763 -12.900 -25.307 1.00 46.28 102 ALA A C 1
ATOM 780 O O . ALA A 1 102 ? 17.685 -13.092 -24.514 1.00 46.28 102 ALA A O 1
ATOM 781 N N . TRP A 1 103 ? 15.855 -11.938 -25.127 1.00 52.25 103 TRP A N 1
ATOM 782 C CA . TRP A 1 103 ? 15.837 -11.033 -23.971 1.00 52.25 103 TRP A CA 1
ATOM 783 C C . TRP A 1 103 ? 15.046 -11.587 -22.780 1.00 52.25 103 TRP A C 1
ATOM 785 O O . TRP A 1 103 ? 14.973 -10.947 -21.729 1.00 52.25 103 TRP A O 1
ATOM 795 N N . GLY A 1 104 ? 14.461 -12.784 -22.915 1.00 46.12 104 GLY A N 1
ATOM 796 C CA . GLY A 1 104 ? 13.707 -13.435 -21.848 1.00 46.12 104 GLY A CA 1
ATOM 797 C C . GLY A 1 104 ? 12.514 -12.612 -21.361 1.00 46.12 104 GLY A C 1
ATOM 798 O O . GLY A 1 104 ? 12.155 -12.721 -20.186 1.00 46.12 104 GLY A O 1
ATOM 799 N N . LEU A 1 105 ? 11.925 -11.780 -22.234 1.00 48.22 105 LEU A N 1
ATOM 800 C CA . LEU A 1 105 ? 10.821 -10.883 -21.900 1.00 48.22 105 LEU A CA 1
ATOM 801 C C . LEU A 1 105 ? 9.576 -11.713 -21.564 1.00 48.22 105 LEU A C 1
ATOM 803 O O . LEU A 1 105 ? 8.967 -12.312 -22.457 1.00 48.22 105 LEU A O 1
ATOM 807 N N . PRO A 1 106 ? 9.133 -11.768 -20.293 1.00 46.59 106 PRO A N 1
ATOM 808 C CA . PRO A 1 106 ? 7.902 -12.463 -19.975 1.00 46.59 106 PRO A CA 1
ATOM 809 C C . PRO A 1 106 ? 6.761 -11.691 -20.640 1.00 46.59 106 PRO A C 1
ATOM 811 O O . PRO A 1 106 ? 6.519 -10.545 -20.276 1.00 46.59 106 PRO A O 1
ATOM 814 N N . HIS A 1 107 ? 5.999 -12.319 -21.542 1.00 40.81 107 HIS A N 1
ATOM 815 C CA . HIS A 1 107 ? 4.808 -11.719 -22.179 1.00 40.81 107 HIS A CA 1
ATOM 816 C C . HIS A 1 107 ? 3.791 -11.125 -21.182 1.00 40.81 107 HIS A C 1
ATOM 818 O O . HIS A 1 107 ? 2.932 -10.341 -21.553 1.00 40.81 107 HIS A O 1
ATOM 824 N N . LYS A 1 108 ? 3.892 -11.481 -19.897 1.00 44.44 108 LYS A N 1
ATOM 825 C CA . LYS A 1 108 ? 3.066 -10.958 -18.799 1.00 44.44 108 LYS A CA 1
ATOM 826 C C . LYS A 1 108 ? 3.503 -9.578 -18.289 1.00 44.44 108 LYS A C 1
ATOM 828 O O . LYS A 1 108 ? 2.819 -9.019 -17.443 1.00 44.44 108 LYS A O 1
ATOM 833 N N . MET A 1 109 ? 4.653 -9.070 -18.737 1.00 44.47 109 MET A N 1
ATOM 834 C CA . MET A 1 109 ? 5.128 -7.716 -18.432 1.00 44.47 109 MET A CA 1
ATOM 835 C C . MET A 1 109 ? 4.677 -6.678 -19.461 1.00 44.47 109 MET A C 1
ATOM 837 O O . MET A 1 109 ? 4.739 -5.492 -19.156 1.00 44.47 109 MET A O 1
ATOM 841 N N . LEU A 1 110 ? 4.182 -7.114 -20.624 1.00 47.69 110 LEU A N 1
ATOM 842 C CA . LEU A 1 110 ? 3.437 -6.252 -21.535 1.00 47.69 110 LEU A CA 1
ATOM 843 C C . LEU A 1 110 ? 2.073 -6.012 -20.894 1.00 47.69 110 LEU A C 1
ATOM 845 O O . LEU A 1 110 ? 1.267 -6.935 -20.739 1.00 47.69 110 LEU A O 1
ATOM 849 N N . VAL A 1 111 ? 1.849 -4.790 -20.420 1.00 46.62 111 VAL A N 1
ATOM 850 C CA . VAL A 1 111 ? 0.552 -4.428 -19.860 1.00 46.62 111 VAL A CA 1
ATOM 851 C C . VAL A 1 111 ? -0.425 -4.370 -21.025 1.00 46.62 111 VAL A C 1
ATOM 853 O O . VAL A 1 111 ? -0.178 -3.687 -22.013 1.00 46.62 111 VAL A O 1
ATOM 856 N N . ASN A 1 112 ? -1.536 -5.099 -20.929 1.00 52.53 112 ASN A N 1
ATOM 857 C CA . ASN A 1 112 ? -2.561 -5.020 -21.961 1.00 52.53 112 ASN A CA 1
ATOM 858 C C . ASN A 1 112 ? -3.042 -3.559 -22.055 1.00 52.53 112 ASN A C 1
ATOM 860 O O . ASN A 1 112 ? -3.362 -2.966 -21.022 1.00 52.53 112 ASN A O 1
ATOM 864 N N . GLN A 1 113 ? -3.052 -2.973 -23.255 1.00 53.75 113 GLN A N 1
ATOM 865 C CA . GLN A 1 113 ? -3.261 -1.529 -23.459 1.00 53.75 113 GLN A CA 1
ATOM 866 C C . GLN A 1 113 ? -4.543 -1.007 -22.791 1.00 53.75 113 GLN A C 1
ATOM 868 O O . GLN A 1 113 ? -4.559 0.091 -22.233 1.00 53.75 113 GLN A O 1
ATOM 873 N N . GLU A 1 114 ? -5.590 -1.833 -22.765 1.00 55.81 114 GLU A N 1
ATOM 874 C CA . GLU A 1 114 ? -6.862 -1.550 -22.095 1.00 55.81 114 GLU A CA 1
ATOM 875 C C . GLU A 1 114 ? -6.691 -1.245 -20.597 1.00 55.81 114 GLU A C 1
ATOM 877 O O . GLU A 1 114 ? -7.347 -0.354 -20.064 1.00 55.81 114 GLU A O 1
ATOM 882 N N . THR A 1 115 ? -5.773 -1.924 -19.906 1.00 59.06 115 THR A N 1
ATOM 883 C CA . THR A 1 115 ? -5.552 -1.730 -18.468 1.00 59.06 115 THR A CA 1
ATOM 884 C C . THR A 1 115 ? -4.898 -0.382 -18.164 1.00 59.06 115 THR A C 1
ATOM 886 O O . THR A 1 115 ? -5.295 0.288 -17.211 1.00 59.06 115 THR A O 1
ATOM 889 N N . LEU A 1 116 ? -3.918 0.052 -18.967 1.00 61.09 116 LEU A N 1
ATOM 890 C CA . LEU A 1 116 ? -3.296 1.375 -18.800 1.00 61.09 116 LEU A CA 1
ATOM 891 C C . LEU A 1 116 ? -4.286 2.497 -19.123 1.00 61.09 116 LEU A C 1
ATOM 893 O O . LEU A 1 116 ? -4.339 3.488 -18.395 1.00 61.09 116 LEU A O 1
ATOM 897 N N . GLN A 1 117 ? -5.116 2.313 -20.154 1.00 60.75 117 GLN A N 1
ATOM 898 C CA . GLN A 1 117 ? -6.191 3.251 -20.480 1.00 60.75 117 GLN A CA 1
ATOM 899 C C . GLN A 1 117 ? -7.199 3.375 -19.332 1.00 60.75 117 GLN A C 1
ATOM 901 O O . GLN A 1 117 ? -7.589 4.488 -18.989 1.00 60.75 117 GLN A O 1
ATOM 906 N N . GLN A 1 118 ? -7.578 2.269 -18.684 1.00 61.28 118 GLN A N 1
ATOM 907 C CA . GLN A 1 118 ? -8.484 2.301 -17.531 1.00 61.28 118 GLN A CA 1
ATOM 908 C C . GLN A 1 118 ? -7.874 3.006 -16.310 1.00 61.28 118 GLN A C 1
ATOM 910 O O . GLN A 1 118 ? -8.590 3.720 -15.610 1.00 61.28 118 GLN A O 1
ATOM 915 N N . ILE A 1 119 ? -6.563 2.864 -16.072 1.00 64.19 119 ILE A N 1
ATOM 916 C CA . ILE A 1 119 ? -5.856 3.609 -15.015 1.00 64.19 119 ILE A CA 1
ATOM 917 C C . ILE A 1 119 ? -5.832 5.108 -15.331 1.00 64.19 119 ILE A C 1
ATOM 919 O O . ILE A 1 119 ? -6.130 5.918 -14.457 1.00 64.19 119 ILE A O 1
ATOM 923 N N . GLY A 1 120 ? -5.524 5.480 -16.577 1.00 60.78 120 GLY A N 1
ATOM 924 C CA . GLY A 1 120 ? -5.526 6.877 -17.024 1.00 60.78 120 GLY A CA 1
ATOM 925 C C . GLY A 1 120 ? -6.920 7.514 -17.090 1.00 60.78 120 GLY A C 1
ATOM 926 O O . GLY A 1 120 ? -7.031 8.732 -17.033 1.00 60.78 120 GLY A O 1
ATOM 927 N N . SER A 1 121 ? -7.976 6.699 -17.169 1.00 71.25 121 SER A N 1
ATOM 928 C CA . SER A 1 121 ? -9.379 7.140 -17.227 1.00 71.25 121 SER A CA 1
ATOM 929 C C . SER A 1 121 ? -10.068 7.174 -15.857 1.00 71.25 121 SER A C 1
ATOM 931 O O . SER A 1 121 ? -11.286 7.365 -15.787 1.00 71.25 121 SER A O 1
ATOM 933 N N . LEU A 1 122 ? -9.331 6.954 -14.760 1.00 78.75 122 LEU A N 1
ATOM 934 C CA . LEU A 1 122 ? -9.873 7.135 -13.415 1.00 78.75 122 LEU A CA 1
ATOM 935 C C . LEU A 1 122 ? -10.371 8.582 -13.258 1.00 78.75 122 LEU A C 1
ATOM 937 O O . LEU A 1 122 ? -9.636 9.512 -13.591 1.00 78.75 122 LEU A O 1
ATOM 941 N N . PRO A 1 123 ? -11.594 8.795 -12.735 1.00 82.88 123 PRO A N 1
ATOM 942 C CA . PRO A 1 123 ? -12.048 10.139 -12.400 1.00 82.88 123 PRO A CA 1
ATOM 943 C C . PRO A 1 123 ? -11.133 10.754 -11.335 1.00 82.88 123 PRO A C 1
ATOM 945 O O . PRO A 1 123 ? -10.396 10.043 -10.658 1.00 82.88 123 PRO A O 1
ATOM 948 N N . GLU A 1 124 ? -11.194 12.067 -11.142 1.00 85.75 124 GLU A N 1
ATOM 949 C CA . GLU A 1 124 ? -10.464 12.684 -10.035 1.00 85.75 124 GLU A CA 1
ATOM 950 C C . GLU A 1 124 ? -11.001 12.194 -8.676 1.00 85.75 124 GLU A C 1
ATOM 952 O O . GLU A 1 124 ? -12.208 11.947 -8.531 1.00 85.75 124 GLU A O 1
ATOM 957 N N . PRO A 1 125 ? -10.127 12.035 -7.664 1.00 87.56 125 PRO A N 1
ATOM 958 C CA . PRO A 1 125 ? -10.564 11.670 -6.326 1.00 87.56 125 PRO A CA 1
ATOM 959 C C . PRO A 1 125 ? -11.502 12.746 -5.750 1.00 87.56 125 PRO A C 1
ATOM 961 O O . PRO A 1 125 ? -11.253 13.937 -5.945 1.00 87.56 125 PRO A O 1
ATOM 964 N N . PRO A 1 126 ? -12.551 12.367 -4.994 1.00 89.19 126 PRO A N 1
ATOM 965 C CA . PRO A 1 126 ? -13.481 13.311 -4.373 1.00 89.19 126 PRO A CA 1
ATOM 966 C C . PRO A 1 126 ? -12.839 14.011 -3.161 1.00 89.19 126 PRO A C 1
ATOM 968 O O . PRO A 1 126 ? -13.219 13.781 -2.014 1.00 89.19 126 PRO A O 1
ATOM 971 N N . LEU A 1 127 ? -11.843 14.866 -3.414 1.00 85.75 127 LEU A N 1
ATOM 972 C CA . LEU A 1 127 ? -10.997 15.508 -2.403 1.00 85.75 127 LEU A CA 1
ATOM 973 C C . LEU A 1 127 ? -11.806 16.294 -1.359 1.00 85.75 127 LEU A C 1
ATOM 975 O O . LEU A 1 127 ? -11.468 16.280 -0.181 1.00 85.75 127 LEU A O 1
ATOM 979 N N . THR A 1 128 ? -12.916 16.920 -1.752 1.00 83.62 128 THR A N 1
ATOM 980 C CA . THR A 1 128 ? -13.795 17.670 -0.837 1.00 83.62 128 THR A CA 1
ATOM 981 C C . THR A 1 128 ? -14.467 16.801 0.229 1.00 83.62 128 THR A C 1
ATOM 983 O O . THR A 1 128 ? -14.836 17.316 1.281 1.00 83.62 128 THR A O 1
ATOM 986 N N . LEU A 1 129 ? -14.618 15.497 -0.028 1.00 81.94 129 LEU A N 1
ATOM 987 C CA . LEU A 1 129 ? -15.196 14.514 0.897 1.00 81.94 129 LEU A CA 1
ATOM 988 C C . LEU A 1 129 ? -14.119 13.725 1.662 1.00 81.94 129 LEU A C 1
ATOM 990 O O . LEU A 1 129 ? -14.438 12.907 2.527 1.00 81.94 129 LEU A O 1
ATOM 994 N N . MET A 1 130 ? -12.843 13.948 1.340 1.00 87.00 130 MET A N 1
ATOM 995 C CA . MET A 1 130 ? -11.700 13.319 1.996 1.00 87.00 130 MET A CA 1
ATOM 996 C C . MET A 1 130 ? -11.250 14.121 3.225 1.00 87.00 130 MET A C 1
ATOM 998 O O . MET A 1 130 ? -11.496 15.319 3.357 1.00 87.00 130 MET A O 1
ATOM 1002 N N . GLN A 1 131 ? -10.567 13.457 4.157 1.00 79.81 131 GLN A N 1
ATOM 1003 C CA . GLN A 1 131 ? -10.177 14.031 5.449 1.00 79.81 131 GLN A CA 1
ATOM 1004 C C . GLN A 1 131 ? -8.805 14.728 5.333 1.00 79.81 131 GLN A C 1
ATOM 1006 O O . GLN A 1 131 ? -7.819 14.308 5.933 1.00 79.81 131 GLN A O 1
ATOM 1011 N N . ILE A 1 132 ? -8.728 15.781 4.512 1.00 70.12 132 ILE A N 1
ATOM 1012 C CA . ILE A 1 132 ? -7.462 16.413 4.078 1.00 70.12 132 ILE A CA 1
ATOM 1013 C C . ILE A 1 132 ? -6.726 17.153 5.212 1.00 70.12 132 ILE A C 1
ATOM 1015 O O . ILE A 1 132 ? -5.498 17.185 5.232 1.00 70.12 132 ILE A O 1
ATOM 1019 N N . ASN A 1 133 ? -7.454 17.713 6.183 1.00 66.31 133 ASN A N 1
ATOM 1020 C CA . ASN A 1 133 ? -6.898 18.545 7.262 1.00 66.31 133 ASN A CA 1
ATOM 1021 C C . ASN A 1 133 ? -6.883 17.831 8.622 1.00 66.31 133 ASN A C 1
ATOM 1023 O O . ASN A 1 133 ? -7.282 18.399 9.635 1.00 66.31 133 ASN A O 1
ATOM 1027 N N . LEU A 1 134 ? -6.469 16.565 8.654 1.00 72.75 134 LEU A N 1
ATOM 1028 C CA . LEU A 1 134 ? -6.338 15.828 9.909 1.00 72.75 134 LEU A CA 1
ATOM 1029 C C . LEU A 1 134 ? -5.036 16.198 10.632 1.00 72.75 134 LEU A C 1
ATOM 1031 O O . LEU A 1 134 ? -3.958 15.761 10.226 1.00 72.75 134 LEU A O 1
ATOM 1035 N N . ASP A 1 135 ? -5.136 16.949 11.731 1.00 80.06 135 ASP A N 1
ATOM 1036 C CA . ASP A 1 135 ? -4.001 17.174 12.628 1.00 80.06 135 ASP A CA 1
ATOM 1037 C C . ASP A 1 135 ? -3.650 15.887 13.402 1.00 80.06 135 ASP A C 1
ATOM 1039 O O . ASP A 1 135 ? -4.505 15.247 14.023 1.00 80.06 135 ASP A O 1
ATOM 1043 N N . GLU A 1 136 ? -2.374 15.483 13.369 1.00 83.19 136 GLU A N 1
ATOM 1044 C CA . GLU A 1 136 ? -1.912 14.271 14.061 1.00 83.19 136 GLU A CA 1
ATOM 1045 C C . GLU A 1 136 ? -2.111 14.352 15.580 1.00 83.19 136 GLU A C 1
ATOM 1047 O O . GLU A 1 136 ? -2.452 13.346 16.206 1.00 83.19 136 GLU A O 1
ATOM 1052 N N . LYS A 1 137 ? -1.875 15.517 16.199 1.00 83.00 137 LYS A N 1
ATOM 1053 C CA . LYS A 1 137 ? -1.963 15.644 17.660 1.00 83.00 137 LYS A CA 1
ATOM 1054 C C . LYS A 1 137 ? -3.407 15.503 18.115 1.00 83.00 137 LYS A C 1
ATOM 1056 O O . LYS A 1 137 ? -3.649 14.845 19.125 1.00 83.00 137 LYS A O 1
ATOM 1061 N N . GLU A 1 138 ? -4.349 16.071 17.369 1.00 84.19 138 GLU A N 1
ATOM 1062 C CA . GLU A 1 138 ? -5.779 15.923 17.639 1.00 84.19 138 GLU A CA 1
ATOM 1063 C C . GLU A 1 138 ? -6.244 14.475 17.471 1.00 84.19 138 GLU A C 1
ATOM 1065 O O . GLU A 1 138 ? -6.856 13.929 18.391 1.00 84.19 138 GLU A O 1
ATOM 1070 N N . ARG A 1 139 ? -5.867 13.809 16.369 1.00 88.00 139 ARG A N 1
ATOM 1071 C CA . ARG A 1 139 ? -6.220 12.398 16.112 1.00 88.00 139 ARG A CA 1
ATOM 1072 C C . ARG A 1 139 ? -5.817 11.455 17.238 1.00 88.00 139 ARG A C 1
ATOM 1074 O O . ARG A 1 139 ? -6.501 10.468 17.504 1.00 88.00 139 ARG A O 1
ATOM 1081 N N . PHE A 1 140 ? -4.684 11.728 17.876 1.00 87.88 140 PHE A N 1
ATOM 1082 C CA . PHE A 1 140 ? -4.066 10.809 18.825 1.00 87.88 140 PHE A CA 1
ATOM 1083 C C . PHE A 1 140 ? -4.178 11.245 20.291 1.00 87.88 140 PHE A C 1
ATOM 1085 O O . PHE A 1 140 ? -3.660 10.556 21.175 1.00 87.88 140 PHE A O 1
ATOM 1092 N N . LYS A 1 141 ? -4.884 12.347 20.572 1.00 82.81 141 LYS A N 1
ATOM 1093 C CA . LYS A 1 141 ? -5.015 12.933 21.915 1.00 82.81 141 LYS A CA 1
ATOM 1094 C C . LYS A 1 141 ? -5.557 11.942 22.953 1.00 82.81 141 LYS A C 1
ATOM 1096 O O . LYS A 1 141 ? -5.014 11.857 24.058 1.00 82.81 141 LYS A O 1
ATOM 1101 N N . ASP A 1 142 ? -6.552 11.143 22.567 1.00 79.69 142 ASP A N 1
ATOM 1102 C CA . ASP A 1 142 ? -7.290 10.252 23.473 1.00 79.69 142 ASP A CA 1
ATOM 1103 C C . ASP A 1 142 ? -6.800 8.792 23.460 1.00 79.69 142 ASP A C 1
ATOM 1105 O O . ASP A 1 142 ? -7.340 7.940 24.171 1.00 79.69 142 ASP A O 1
ATOM 1109 N N . LEU A 1 143 ? -5.718 8.482 22.730 1.00 78.81 143 LEU A N 1
ATOM 1110 C CA . LEU A 1 143 ? -5.164 7.118 22.658 1.00 78.81 143 LEU A CA 1
ATOM 1111 C C . LEU A 1 143 ? -4.772 6.541 24.019 1.00 78.81 143 LEU A C 1
ATOM 1113 O O . LEU A 1 143 ? -4.806 5.327 24.215 1.00 78.81 143 LEU A O 1
ATOM 1117 N N . ARG A 1 144 ? -4.381 7.399 24.967 1.00 69.12 144 ARG A N 1
ATOM 1118 C CA . ARG A 1 144 ? -4.007 6.971 26.322 1.00 69.12 144 ARG A CA 1
ATOM 1119 C C . ARG A 1 144 ? -5.210 6.505 27.146 1.00 69.12 144 ARG A C 1
ATOM 1121 O O . ARG A 1 144 ? -5.023 5.725 28.074 1.00 69.12 144 ARG A O 1
ATOM 1128 N N . ALA A 1 145 ? -6.417 6.962 26.813 1.00 68.38 145 ALA A N 1
ATOM 1129 C CA . ALA A 1 145 ? -7.629 6.692 27.582 1.00 68.38 145 ALA A CA 1
ATOM 1130 C C . ALA A 1 145 ? -8.401 5.458 27.084 1.00 68.38 145 ALA A C 1
ATOM 1132 O O . ALA A 1 145 ? -9.072 4.801 27.878 1.00 68.38 145 ALA A O 1
ATOM 1133 N N . GLN A 1 146 ? -8.306 5.114 25.794 1.00 69.25 146 GLN A N 1
ATOM 1134 C CA . GLN A 1 146 ? -9.119 4.056 25.189 1.00 69.25 146 GLN A CA 1
ATOM 1135 C C . GLN A 1 146 ? -8.283 3.000 24.463 1.00 69.25 146 GLN A C 1
ATOM 1137 O O . GLN A 1 146 ? -7.548 3.273 23.514 1.00 69.25 146 GLN A O 1
ATOM 1142 N N . LYS A 1 147 ? -8.460 1.737 24.866 1.00 62.22 147 LYS A N 1
ATOM 1143 C CA . LYS A 1 147 ? -7.982 0.595 24.080 1.00 62.22 147 LYS A CA 1
ATOM 1144 C C . LYS A 1 147 ? -8.854 0.492 22.821 1.00 62.22 147 LYS A C 1
ATOM 1146 O O . LYS A 1 147 ? -10.073 0.532 22.922 1.00 62.22 147 LYS A O 1
ATOM 1151 N N . SER A 1 148 ? -8.219 0.360 21.653 1.00 70.88 148 SER A N 1
ATOM 1152 C CA . SER A 1 148 ? -8.857 0.260 20.322 1.00 70.88 148 SER A CA 1
ATOM 1153 C C . SER A 1 148 ? -9.691 1.468 19.858 1.00 70.88 148 SER A C 1
ATOM 1155 O O . SER A 1 148 ? -10.764 1.289 19.294 1.00 70.88 148 SER A O 1
ATOM 1157 N N . LEU A 1 149 ? -9.175 2.686 20.030 1.00 83.06 149 LEU A N 1
ATOM 1158 C CA . LEU A 1 149 ? -9.766 3.895 19.444 1.00 83.06 149 LEU A CA 1
ATOM 1159 C C . LEU A 1 149 ? -9.544 3.965 17.919 1.00 83.06 149 LEU A C 1
ATOM 1161 O O . LEU A 1 149 ? -8.401 3.882 17.456 1.00 83.06 149 LEU A O 1
ATOM 1165 N N . SER A 1 150 ? -10.628 4.143 17.156 1.00 85.62 150 SER A N 1
ATOM 1166 C CA . SER A 1 150 ? -10.571 4.616 15.763 1.00 85.62 150 SER A CA 1
ATOM 1167 C C . SER A 1 150 ? -10.373 6.130 15.776 1.00 85.62 150 SER A C 1
ATOM 1169 O O . SER A 1 150 ? -11.139 6.849 16.407 1.00 85.62 150 SER A O 1
ATOM 1171 N N . THR A 1 151 ? -9.338 6.602 15.095 1.00 88.94 151 THR A N 1
ATOM 1172 C CA . THR A 1 151 ? -8.938 8.015 14.984 1.00 88.94 151 THR A CA 1
ATOM 1173 C C . THR A 1 151 ? -9.365 8.635 13.657 1.00 88.94 151 THR A C 1
ATOM 1175 O O . THR A 1 151 ? -9.109 9.809 13.403 1.00 88.94 151 THR A O 1
ATOM 1178 N N . ILE A 1 152 ? -10.001 7.830 12.806 1.00 90.81 152 ILE A N 1
ATOM 1179 C CA . ILE A 1 152 ? -10.588 8.235 11.535 1.00 90.81 152 ILE A CA 1
ATOM 1180 C C . ILE A 1 152 ? -12.084 7.930 11.532 1.00 90.81 152 ILE A C 1
ATOM 1182 O O . ILE A 1 152 ? -12.536 6.940 12.125 1.00 90.81 152 ILE A O 1
ATOM 1186 N N . SER A 1 153 ? -12.839 8.760 10.818 1.00 88.19 153 SER A N 1
ATOM 1187 C CA . SER A 1 153 ? -14.245 8.488 10.519 1.00 88.19 153 SER A CA 1
ATOM 1188 C C . SER A 1 153 ? -14.360 7.455 9.394 1.00 88.19 153 SER A C 1
ATOM 1190 O O . SER A 1 153 ? -13.507 7.450 8.498 1.00 88.19 153 SER A O 1
ATOM 1192 N N . PRO A 1 154 ? -15.409 6.612 9.389 1.00 90.38 154 PRO A N 1
ATOM 1193 C CA . PRO A 1 154 ? -15.728 5.772 8.239 1.00 90.38 154 PRO A CA 1
ATOM 1194 C C . PRO A 1 154 ? -15.842 6.599 6.952 1.00 90.38 154 PRO A C 1
ATOM 1196 O O . PRO A 1 154 ? -16.357 7.718 6.972 1.00 90.38 154 PRO A O 1
ATOM 1199 N N . SER A 1 155 ? -15.380 6.048 5.830 1.00 92.75 155 SER A N 1
ATOM 1200 C CA . SER A 1 155 ? -15.457 6.722 4.531 1.00 92.75 155 SER A CA 1
ATOM 1201 C C . SER A 1 155 ? -16.908 6.906 4.066 1.00 92.75 155 SER A C 1
ATOM 1203 O O . SER A 1 155 ? -17.754 6.028 4.283 1.00 92.75 155 SER A O 1
ATOM 1205 N N . SER A 1 156 ? -17.184 8.036 3.400 1.00 92.94 156 SER A N 1
ATOM 1206 C CA . SER A 1 156 ? -18.463 8.264 2.713 1.00 92.94 156 SER A CA 1
ATOM 1207 C C . SER A 1 156 ? -18.642 7.269 1.562 1.00 92.94 156 SER A C 1
ATOM 1209 O O . SER A 1 156 ? -17.675 6.633 1.126 1.00 92.94 156 SER A O 1
ATOM 1211 N N . GLU A 1 157 ? -19.866 7.124 1.056 1.00 93.50 157 GLU A N 1
ATOM 1212 C CA . GLU A 1 157 ? -20.132 6.179 -0.032 1.00 93.50 157 GLU A CA 1
ATOM 1213 C C . GLU A 1 157 ? -19.395 6.570 -1.320 1.00 93.50 157 GLU A C 1
ATOM 1215 O O . GLU A 1 157 ? -18.865 5.711 -2.018 1.00 93.50 157 GLU A O 1
ATOM 1220 N N . GLU A 1 158 ? -19.247 7.865 -1.593 1.00 93.12 158 GLU A N 1
ATOM 1221 C CA . GLU A 1 158 ? -18.507 8.383 -2.746 1.00 93.12 158 GLU A CA 1
ATOM 1222 C C . GLU A 1 158 ? -17.010 8.071 -2.641 1.00 93.12 158 GLU A C 1
ATOM 1224 O O . GLU A 1 158 ? -16.394 7.623 -3.611 1.00 93.12 158 GLU A O 1
ATOM 1229 N N . VAL A 1 159 ? -16.422 8.257 -1.452 1.00 93.25 159 VAL A N 1
ATOM 1230 C CA . VAL A 1 159 ? -15.010 7.934 -1.194 1.00 93.25 159 VAL A CA 1
ATOM 1231 C C . VAL A 1 159 ? -14.779 6.425 -1.307 1.00 93.25 159 VAL A C 1
ATOM 1233 O O . VAL A 1 159 ? -13.798 5.998 -1.920 1.00 93.25 159 VAL A O 1
ATOM 1236 N N . LYS A 1 160 ? -15.699 5.605 -0.783 1.00 95.25 160 LYS A N 1
ATOM 1237 C CA . LYS A 1 160 ? -15.657 4.141 -0.929 1.00 95.25 160 LYS A CA 1
ATOM 1238 C C . LYS A 1 160 ? -15.774 3.713 -2.385 1.00 95.25 160 LYS A C 1
ATOM 1240 O O . LYS A 1 160 ? -14.990 2.881 -2.833 1.00 95.25 160 LYS A O 1
ATOM 1245 N N . ALA A 1 161 ? -16.716 4.279 -3.136 1.00 95.06 161 ALA A N 1
ATOM 1246 C CA . ALA A 1 161 ? -16.908 3.971 -4.548 1.00 95.06 161 ALA A CA 1
ATOM 1247 C C . ALA A 1 161 ? -15.663 4.319 -5.374 1.00 95.06 161 ALA A C 1
ATOM 1249 O O . ALA A 1 161 ? -15.260 3.542 -6.238 1.00 95.06 161 ALA A O 1
ATOM 1250 N N . TYR A 1 162 ? -15.021 5.452 -5.082 1.00 95.31 162 TYR A N 1
ATOM 1251 C CA . TYR A 1 162 ? -13.756 5.825 -5.703 1.00 95.31 162 TYR A CA 1
ATOM 1252 C C . TYR A 1 162 ? -12.630 4.837 -5.350 1.00 95.31 162 TYR A C 1
ATOM 1254 O O . TYR A 1 162 ? -11.982 4.301 -6.248 1.00 95.31 162 TYR A O 1
ATOM 1262 N N . PHE A 1 163 ? -12.454 4.515 -4.063 1.00 96.06 163 PHE A N 1
ATOM 1263 C CA . PHE A 1 163 ? -11.463 3.527 -3.623 1.00 96.06 163 PHE A CA 1
ATOM 1264 C C . PHE A 1 163 ? -11.665 2.166 -4.299 1.00 96.06 163 PHE A C 1
ATOM 1266 O O . PHE A 1 163 ? -10.701 1.559 -4.752 1.00 96.06 163 PHE A O 1
ATOM 1273 N N . ARG A 1 164 ? -12.907 1.697 -4.431 1.00 96.12 164 ARG A N 1
ATOM 1274 C CA . ARG A 1 164 ? -13.221 0.422 -5.091 1.00 96.12 164 ARG A CA 1
ATOM 1275 C C . ARG A 1 164 ? -12.824 0.410 -6.570 1.00 96.12 164 ARG A C 1
ATOM 1277 O O . ARG A 1 164 ? -12.381 -0.623 -7.064 1.00 96.12 164 ARG A O 1
ATOM 1284 N N . LYS A 1 165 ? -12.896 1.550 -7.271 1.00 94.62 165 LYS A N 1
ATOM 1285 C CA . LYS A 1 165 ? -12.357 1.681 -8.640 1.00 94.62 165 LYS A CA 1
ATOM 1286 C C . LYS A 1 165 ? -10.833 1.543 -8.658 1.00 94.62 165 LYS A C 1
ATOM 1288 O O . LYS A 1 165 ? -10.308 0.793 -9.477 1.00 94.62 165 LYS A O 1
ATOM 1293 N N . GLU A 1 166 ? -10.130 2.208 -7.738 1.00 94.44 166 GLU A N 1
ATOM 1294 C CA . GLU A 1 166 ? -8.676 2.037 -7.582 1.00 94.44 166 GLU A CA 1
ATOM 1295 C C . GLU A 1 166 ? -8.322 0.576 -7.235 1.00 94.44 166 GLU A C 1
ATOM 1297 O O . GLU A 1 166 ? -7.396 0.002 -7.807 1.00 94.44 166 GLU A O 1
ATOM 1302 N N . GLU A 1 167 ? -9.105 -0.061 -6.362 1.00 95.19 167 GLU A N 1
ATOM 1303 C CA . GLU A 1 167 ? -8.935 -1.452 -5.937 1.00 95.19 167 GLU A CA 1
ATOM 1304 C C . GLU A 1 167 ? -9.081 -2.434 -7.115 1.00 95.19 167 GLU A C 1
ATOM 1306 O O . GLU A 1 167 ? -8.270 -3.348 -7.262 1.00 95.19 167 GLU A O 1
ATOM 1311 N N . VAL A 1 168 ? -10.055 -2.240 -8.014 1.00 92.56 168 VAL A N 1
ATOM 1312 C CA . VAL A 1 168 ? -10.176 -3.046 -9.247 1.00 92.56 168 VAL A CA 1
ATOM 1313 C C . VAL A 1 168 ? -8.896 -2.970 -10.079 1.00 92.56 168 VAL A C 1
ATOM 1315 O O . VAL A 1 168 ? -8.364 -4.003 -10.484 1.00 92.56 168 VAL A O 1
ATOM 1318 N N . LEU A 1 169 ? -8.366 -1.767 -10.291 1.00 90.12 169 LEU A N 1
ATOM 1319 C CA . LEU A 1 169 ? -7.181 -1.555 -11.123 1.00 90.12 169 LEU A CA 1
ATOM 1320 C C . LEU A 1 169 ? -5.917 -2.130 -10.485 1.00 90.12 169 LEU A C 1
ATOM 1322 O O . LEU A 1 169 ? -5.126 -2.784 -11.170 1.00 90.12 169 LEU A O 1
ATOM 1326 N N . ARG A 1 170 ? -5.766 -1.988 -9.161 1.00 91.19 170 ARG A N 1
ATOM 1327 C CA . ARG A 1 170 ? -4.695 -2.634 -8.388 1.00 91.19 170 ARG A CA 1
ATOM 1328 C C . ARG A 1 170 ? -4.614 -4.125 -8.687 1.00 91.19 170 ARG A C 1
ATOM 1330 O O . ARG A 1 170 ? -3.517 -4.672 -8.829 1.00 91.19 170 ARG A O 1
ATOM 1337 N N . TYR A 1 171 ? -5.771 -4.775 -8.714 1.00 89.75 171 TYR A N 1
ATOM 1338 C CA . TYR A 1 171 ? -5.909 -6.215 -8.873 1.00 89.75 171 TYR A CA 1
ATOM 1339 C C . TYR A 1 171 ? -5.973 -6.658 -10.343 1.00 89.75 171 TYR A C 1
ATOM 1341 O O . TYR A 1 171 ? -5.762 -7.831 -10.641 1.00 89.75 171 TYR A O 1
ATOM 1349 N N . LEU A 1 172 ? -6.143 -5.731 -11.286 1.00 85.56 172 LEU A N 1
ATOM 1350 C CA . LEU A 1 172 ? -5.969 -6.000 -12.714 1.00 85.56 172 LEU A CA 1
ATOM 1351 C C . LEU A 1 172 ? -4.482 -6.126 -13.098 1.00 85.56 172 LEU A C 1
ATOM 1353 O O . LEU A 1 172 ? -4.128 -6.962 -13.927 1.00 85.56 172 LEU A O 1
ATOM 1357 N N . ILE A 1 173 ? -3.602 -5.369 -12.430 1.00 79.75 173 ILE A N 1
ATOM 1358 C CA . ILE A 1 173 ? -2.132 -5.438 -12.564 1.00 79.75 173 ILE A CA 1
ATOM 1359 C C . ILE A 1 173 ? -1.450 -5.786 -11.227 1.00 79.75 173 ILE A C 1
ATOM 1361 O O . ILE A 1 173 ? -0.682 -4.991 -10.674 1.00 79.75 173 ILE A O 1
ATOM 1365 N N . PRO A 1 174 ? -1.674 -7.000 -10.685 1.00 82.38 174 PRO A N 1
ATOM 1366 C CA . PRO A 1 174 ? -1.134 -7.391 -9.383 1.00 82.38 174 PRO A CA 1
ATOM 1367 C C . PRO A 1 174 ? 0.404 -7.347 -9.352 1.00 82.38 174 PRO A C 1
ATOM 1369 O O . PRO A 1 174 ? 0.997 -7.105 -8.304 1.00 82.38 174 PRO A O 1
ATOM 1372 N N . ASP A 1 175 ? 1.048 -7.505 -10.505 1.00 76.62 175 ASP A N 1
ATOM 1373 C CA . ASP A 1 175 ? 2.491 -7.687 -10.676 1.00 76.62 175 ASP A CA 1
ATOM 1374 C C . ASP A 1 175 ? 3.297 -6.375 -10.650 1.00 76.62 175 ASP A C 1
ATOM 1376 O O . ASP A 1 175 ? 4.538 -6.420 -10.654 1.00 76.62 175 ASP A O 1
ATOM 1380 N N . ARG A 1 176 ? 2.597 -5.232 -10.614 1.00 80.31 176 ARG A N 1
ATOM 1381 C CA . ARG A 1 176 ? 3.148 -3.873 -10.543 1.00 80.31 176 ARG A CA 1
ATOM 1382 C C . ARG A 1 176 ? 2.821 -3.198 -9.214 1.00 80.31 176 ARG A C 1
ATOM 1384 O O . ARG A 1 176 ? 1.921 -3.622 -8.476 1.00 80.31 176 ARG A O 1
ATOM 1391 N N . ALA A 1 177 ? 3.608 -2.170 -8.905 1.00 87.69 177 ALA A N 1
ATOM 1392 C CA . ALA A 1 177 ? 3.298 -1.257 -7.821 1.00 87.69 177 ALA A CA 1
ATOM 1393 C C . ALA A 1 177 ? 2.075 -0.425 -8.220 1.00 87.69 177 ALA A C 1
ATOM 1395 O O . ALA A 1 177 ? 1.802 -0.236 -9.404 1.00 87.69 177 ALA A O 1
ATOM 1396 N N . PHE A 1 178 ? 1.317 0.043 -7.240 1.00 90.94 178 PHE A N 1
ATOM 1397 C CA . PHE A 1 178 ? 0.100 0.808 -7.497 1.00 90.94 178 PHE A CA 1
ATOM 1398 C C . PHE A 1 178 ? 0.008 1.973 -6.526 1.00 90.94 178 PHE A C 1
ATOM 1400 O O . PHE A 1 178 ? 0.416 1.836 -5.379 1.00 90.94 178 PHE A O 1
ATOM 1407 N N . SER A 1 179 ? -0.524 3.108 -6.971 1.00 92.25 179 SER A N 1
ATOM 1408 C CA . SER A 1 179 ? -0.633 4.314 -6.153 1.00 92.25 179 SER A CA 1
ATOM 1409 C C . SER A 1 179 ? -2.090 4.575 -5.793 1.00 92.25 179 SER A C 1
ATOM 1411 O O . SER A 1 179 ? -2.883 4.972 -6.645 1.00 92.25 179 SER A O 1
ATOM 1413 N N . TYR A 1 180 ? -2.438 4.344 -4.528 1.00 94.69 180 TYR A N 1
ATOM 1414 C CA . TYR A 1 180 ? -3.757 4.666 -3.993 1.00 94.69 180 TYR A CA 1
ATOM 1415 C C . TYR A 1 180 ? -3.852 6.142 -3.624 1.00 94.69 180 TYR A C 1
ATOM 1417 O O . TYR A 1 180 ? -2.858 6.780 -3.265 1.00 94.69 180 TYR A O 1
ATOM 1425 N N . THR A 1 181 ? -5.073 6.665 -3.634 1.00 94.50 181 THR A N 1
ATOM 1426 C CA . THR A 1 181 ? -5.398 7.905 -2.929 1.00 94.50 181 THR A CA 1
ATOM 1427 C C . THR A 1 181 ? -5.736 7.573 -1.476 1.00 94.50 181 THR A C 1
ATOM 1429 O O . THR A 1 181 ? -6.703 6.867 -1.193 1.00 94.50 181 THR A O 1
ATOM 1432 N N . ALA A 1 182 ? -4.911 8.041 -0.539 1.00 92.56 182 ALA A N 1
ATOM 1433 C CA . ALA A 1 182 ? -5.139 7.865 0.891 1.00 92.56 182 ALA A CA 1
ATOM 1434 C C . ALA A 1 182 ? -6.293 8.750 1.391 1.00 92.56 182 ALA A C 1
ATOM 1436 O O . ALA A 1 182 ? -6.765 9.646 0.694 1.00 92.56 182 ALA A O 1
ATOM 1437 N N . VAL A 1 183 ? -6.749 8.510 2.624 1.00 90.06 183 VAL A N 1
ATOM 1438 C CA . VAL A 1 183 ? -7.897 9.232 3.208 1.00 90.06 183 VAL A CA 1
ATOM 1439 C C . VAL A 1 183 ? -7.641 10.730 3.391 1.00 90.06 183 VAL A C 1
ATOM 1441 O O . VAL A 1 183 ? -8.586 11.514 3.394 1.00 90.06 183 VAL A O 1
ATOM 1444 N N . ASP A 1 184 ? -6.375 11.136 3.490 1.00 89.50 184 ASP A N 1
ATOM 1445 C CA . ASP A 1 184 ? -5.945 12.539 3.504 1.00 89.50 184 ASP A CA 1
ATOM 1446 C C . ASP A 1 184 ? -5.795 13.149 2.093 1.00 89.50 184 ASP A C 1
ATOM 1448 O O . ASP A 1 184 ? -5.264 14.248 1.947 1.00 89.50 184 ASP A O 1
ATOM 1452 N N . GLY A 1 185 ? -6.230 12.443 1.042 1.00 89.69 185 GLY A N 1
ATOM 1453 C CA . GLY A 1 185 ? -6.174 12.885 -0.356 1.00 89.69 185 GLY A CA 1
ATOM 1454 C C . GLY A 1 185 ? -4.800 12.759 -1.018 1.00 89.69 185 GLY A C 1
ATOM 1455 O O . GLY A 1 185 ? -4.663 12.997 -2.217 1.00 89.69 185 GLY A O 1
ATOM 1456 N N . LYS A 1 186 ? -3.763 12.365 -0.276 1.00 91.06 186 LYS A N 1
ATOM 1457 C CA . LYS A 1 186 ? -2.402 12.228 -0.810 1.00 91.06 186 LYS A CA 1
ATOM 1458 C C . LYS A 1 186 ? -2.188 10.847 -1.427 1.00 91.06 186 LYS A C 1
ATOM 1460 O O . LYS A 1 186 ? -2.812 9.863 -1.034 1.00 91.06 186 LYS A O 1
ATOM 1465 N N . LYS A 1 187 ? -1.238 10.752 -2.355 1.00 92.69 187 LYS A N 1
ATOM 1466 C CA . LYS A 1 187 ? -0.853 9.478 -2.969 1.00 92.69 187 LYS A CA 1
ATOM 1467 C C . LYS A 1 187 ? -0.013 8.612 -2.025 1.00 92.69 187 LYS A C 1
ATOM 1469 O O . LYS A 1 187 ? 0.731 9.123 -1.185 1.00 92.69 187 LYS A O 1
ATOM 1474 N N . SER A 1 188 ? -0.177 7.299 -2.151 1.00 94.44 188 SER A N 1
ATOM 1475 C CA . SER A 1 188 ? 0.555 6.297 -1.379 1.00 94.44 188 SER A CA 1
ATOM 1476 C C . SER A 1 188 ? 0.764 5.043 -2.214 1.00 94.44 188 SER A C 1
ATOM 1478 O O . SER A 1 188 ? -0.203 4.416 -2.657 1.00 94.44 188 SER A O 1
ATOM 1480 N N . ILE A 1 189 ? 2.028 4.692 -2.458 1.00 93.81 189 ILE A N 1
ATOM 1481 C CA . ILE A 1 189 ? 2.368 3.532 -3.280 1.00 93.81 189 ILE A CA 1
ATOM 1482 C C . ILE A 1 189 ? 2.317 2.236 -2.464 1.00 93.81 189 ILE A C 1
ATOM 1484 O O . ILE A 1 189 ? 2.746 2.192 -1.314 1.00 93.81 189 ILE A O 1
ATOM 1488 N N . VAL A 1 190 ? 1.828 1.163 -3.084 1.00 93.75 190 VAL A N 1
ATOM 1489 C CA . VAL A 1 190 ? 1.855 -0.202 -2.556 1.00 93.75 190 VAL A CA 1
ATOM 1490 C C . VAL A 1 190 ? 2.745 -1.099 -3.401 1.00 93.75 190 VAL A C 1
ATOM 1492 O O . VAL A 1 190 ? 2.701 -1.071 -4.633 1.00 93.75 190 VAL A O 1
ATOM 1495 N N . ALA A 1 191 ? 3.510 -1.955 -2.724 1.00 90.62 191 ALA A N 1
ATOM 1496 C CA . ALA A 1 191 ? 4.380 -2.930 -3.366 1.00 90.62 191 ALA A CA 1
ATOM 1497 C C . ALA A 1 191 ? 3.604 -3.896 -4.292 1.00 90.62 191 ALA A C 1
ATOM 1499 O O . ALA A 1 191 ? 2.463 -4.265 -3.976 1.00 90.62 191 ALA A O 1
ATOM 1500 N N . PRO A 1 192 ? 4.228 -4.385 -5.382 1.00 86.44 192 PRO A N 1
ATOM 1501 C CA . PRO A 1 192 ? 3.692 -5.452 -6.224 1.00 86.44 192 PRO A CA 1
ATOM 1502 C C . PRO A 1 192 ? 3.303 -6.730 -5.458 1.00 86.44 192 PRO A C 1
ATOM 1504 O O . PRO A 1 192 ? 4.014 -7.186 -4.561 1.00 86.44 192 PRO A O 1
ATOM 1507 N N . LEU A 1 193 ? 2.221 -7.391 -5.876 1.00 78.12 193 LEU A N 1
ATOM 1508 C CA . LEU A 1 193 ? 1.800 -8.710 -5.395 1.00 78.12 193 LEU A CA 1
ATOM 1509 C C . LEU A 1 193 ? 2.565 -9.807 -6.144 1.00 78.12 193 LEU A C 1
ATOM 1511 O O . LEU A 1 193 ? 2.004 -10.606 -6.895 1.00 78.12 193 LEU A O 1
ATOM 1515 N N . ARG A 1 194 ? 3.886 -9.854 -5.961 1.00 68.06 194 ARG A N 1
ATOM 1516 C CA . ARG A 1 194 ? 4.713 -10.896 -6.580 1.00 68.06 194 ARG A CA 1
ATOM 1517 C C . ARG A 1 194 ? 4.420 -12.250 -5.928 1.00 68.06 194 ARG A C 1
ATOM 1519 O O . ARG A 1 194 ? 4.547 -12.443 -4.719 1.00 68.06 194 ARG A O 1
ATOM 1526 N N . ARG A 1 195 ? 4.024 -13.230 -6.746 1.00 58.47 195 ARG A N 1
ATOM 1527 C CA . ARG A 1 195 ? 3.897 -14.628 -6.315 1.00 58.47 195 ARG A CA 1
ATOM 1528 C C . ARG A 1 195 ? 5.293 -15.200 -6.070 1.00 58.47 195 ARG A C 1
ATOM 1530 O O . ARG A 1 195 ? 6.059 -15.346 -7.016 1.00 58.47 195 ARG A O 1
ATOM 1537 N N . CYS A 1 196 ? 5.595 -15.632 -4.842 1.00 43.38 196 CYS A N 1
ATOM 1538 C CA . CYS A 1 196 ? 6.726 -16.534 -4.601 1.00 43.38 196 CYS A CA 1
ATOM 1539 C C . CYS A 1 196 ? 6.506 -17.863 -5.356 1.00 43.38 196 CYS A C 1
ATOM 1541 O O . CYS A 1 196 ? 5.893 -18.780 -4.808 1.00 43.38 196 CYS A O 1
ATOM 1543 N N . GLY A 1 197 ? 6.991 -17.964 -6.596 1.00 45.09 197 GLY A N 1
ATOM 1544 C CA . GLY A 1 197 ? 7.344 -19.219 -7.274 1.00 45.09 197 GLY A CA 1
ATOM 1545 C C . GLY A 1 197 ? 6.272 -20.316 -7.365 1.00 45.09 197 GLY A C 1
ATOM 1546 O O . GLY A 1 197 ? 6.621 -21.492 -7.355 1.00 45.09 197 GLY A O 1
ATOM 1547 N N . GLY A 1 198 ? 4.982 -19.973 -7.418 1.00 49.06 198 GLY A N 1
ATOM 1548 C CA . GLY A 1 198 ? 3.886 -20.941 -7.558 1.00 49.06 198 GLY A CA 1
ATOM 1549 C C . GLY A 1 198 ? 3.181 -20.835 -8.909 1.00 49.06 198 GLY A C 1
ATOM 1550 O O . GLY A 1 198 ? 3.029 -19.732 -9.435 1.00 49.06 198 GLY A O 1
ATOM 1551 N N . LYS A 1 199 ? 2.706 -21.970 -9.450 1.00 50.53 199 LYS A N 1
ATOM 1552 C CA . LYS A 1 199 ? 1.817 -21.993 -10.628 1.00 50.53 199 LYS A CA 1
ATOM 1553 C C . LYS A 1 199 ? 0.643 -21.017 -10.413 1.00 50.53 199 LYS A C 1
ATOM 1555 O O . LYS A 1 199 ? 0.149 -20.938 -9.283 1.00 50.53 199 LYS A O 1
ATOM 1560 N N . PRO A 1 200 ? 0.173 -20.296 -11.449 1.00 55.91 200 PRO A N 1
ATOM 1561 C CA . PRO A 1 200 ? -1.012 -19.454 -11.332 1.00 55.91 200 PRO A CA 1
ATOM 1562 C C . PRO A 1 200 ? -2.186 -20.319 -10.869 1.00 55.91 200 PRO A C 1
ATOM 1564 O O . PRO A 1 200 ? -2.645 -21.197 -11.595 1.00 55.91 200 PRO A O 1
ATOM 1567 N N . THR A 1 201 ? -2.641 -20.129 -9.633 1.00 58.44 201 THR A N 1
ATOM 1568 C CA . THR A 1 201 ? -3.849 -20.800 -9.161 1.00 58.44 201 THR A CA 1
ATOM 1569 C C . THR A 1 201 ? -5.032 -20.048 -9.749 1.00 58.44 201 THR A C 1
ATOM 1571 O O . THR A 1 201 ? -5.209 -18.865 -9.464 1.00 58.44 201 THR A O 1
ATOM 1574 N N . SER A 1 202 ? -5.832 -20.721 -10.573 1.00 65.62 202 SER A N 1
ATOM 1575 C CA . SER A 1 202 ? -7.055 -20.149 -11.148 1.00 65.62 202 SER A CA 1
ATOM 1576 C C . SER A 1 202 ? -8.141 -19.904 -10.098 1.00 65.62 202 SER A C 1
ATOM 1578 O O . SER A 1 202 ? -9.044 -19.111 -10.330 1.00 65.62 202 SER A O 1
ATOM 1580 N N . LYS A 1 203 ? -8.046 -20.552 -8.929 1.00 74.44 203 LYS A N 1
ATOM 1581 C CA . LYS A 1 203 ? -9.023 -20.438 -7.841 1.00 74.44 203 LYS A CA 1
ATOM 1582 C C . LYS A 1 203 ? -8.482 -19.623 -6.670 1.00 74.44 203 LYS A C 1
ATOM 1584 O O . LYS A 1 203 ? -7.346 -19.830 -6.232 1.00 74.44 203 LYS A O 1
ATOM 1589 N N . ALA A 1 204 ? -9.320 -18.724 -6.158 1.00 81.12 204 ALA A N 1
ATOM 1590 C CA . ALA A 1 204 ? -9.084 -18.028 -4.901 1.00 81.12 204 ALA A CA 1
ATOM 1591 C C . ALA A 1 204 ? -9.108 -19.030 -3.735 1.00 81.12 204 ALA A C 1
ATOM 1593 O O . ALA A 1 204 ? -9.888 -19.980 -3.731 1.00 81.12 204 ALA A O 1
ATOM 1594 N N . ARG A 1 205 ? -8.240 -18.835 -2.737 1.00 81.88 205 ARG A N 1
ATOM 1595 C CA . ARG A 1 205 ? -8.261 -19.652 -1.512 1.00 81.88 205 ARG A CA 1
ATOM 1596 C C . ARG A 1 205 ? -9.430 -19.230 -0.631 1.00 81.88 205 ARG A C 1
ATOM 1598 O O . ARG A 1 205 ? -9.599 -18.034 -0.417 1.00 81.88 205 ARG A O 1
ATOM 1605 N N . ASP A 1 206 ? -10.184 -20.164 -0.070 1.00 86.12 206 ASP A N 1
ATOM 1606 C CA . ASP A 1 206 ? -11.286 -19.805 0.825 1.00 86.12 206 ASP A CA 1
ATOM 1607 C C . ASP A 1 206 ? -10.796 -19.088 2.092 1.00 86.12 206 ASP A C 1
ATOM 1609 O O . ASP A 1 206 ? -9.754 -19.414 2.667 1.00 86.12 206 ASP A O 1
ATOM 1613 N N . HIS A 1 207 ? -11.558 -18.079 2.511 1.00 94.00 207 HIS A N 1
ATOM 1614 C CA . HIS A 1 207 ? -11.386 -17.368 3.772 1.00 94.00 207 HIS A CA 1
ATOM 1615 C C . HIS A 1 207 ? -12.730 -16.753 4.163 1.00 94.00 207 HIS A C 1
ATOM 1617 O O . HIS A 1 207 ? -13.343 -16.086 3.337 1.00 94.00 207 HIS A O 1
ATOM 1623 N N . PHE A 1 208 ? -13.172 -16.934 5.410 1.00 94.31 208 PHE A N 1
ATOM 1624 C CA . PHE A 1 208 ? -14.527 -16.551 5.839 1.00 94.31 208 PHE A CA 1
ATOM 1625 C C . PHE A 1 208 ? -14.839 -15.053 5.666 1.00 94.31 208 PHE A C 1
ATOM 1627 O O . PHE A 1 208 ? -15.974 -14.695 5.389 1.00 94.31 208 PHE A O 1
ATOM 1634 N N . MET A 1 209 ? -13.829 -14.183 5.787 1.00 95.69 209 MET A N 1
ATOM 1635 C CA . MET A 1 209 ? -13.991 -12.739 5.561 1.00 95.69 209 MET A CA 1
ATOM 1636 C C . MET A 1 209 ? -13.981 -12.308 4.090 1.00 95.69 209 MET A C 1
ATOM 1638 O O . MET A 1 209 ? -14.208 -11.134 3.822 1.00 95.69 209 MET A O 1
ATOM 1642 N N . LEU A 1 210 ? -13.643 -13.191 3.148 1.00 95.88 210 LEU A N 1
ATOM 1643 C CA . LEU A 1 210 ? -13.462 -12.822 1.744 1.00 95.88 210 LEU A CA 1
ATOM 1644 C C . LEU A 1 210 ? -14.614 -13.346 0.887 1.00 95.88 210 LEU A C 1
ATOM 1646 O O . LEU A 1 210 ? -14.961 -14.525 0.962 1.00 95.88 210 LEU A O 1
ATOM 1650 N N . LYS A 1 211 ? -15.147 -12.493 0.007 1.00 94.81 211 LYS A N 1
ATOM 1651 C CA . LYS A 1 211 ? -16.158 -12.891 -0.983 1.00 94.81 211 LYS A CA 1
ATOM 1652 C C . LYS A 1 211 ? -15.607 -13.984 -1.905 1.00 94.81 211 LYS A C 1
ATOM 1654 O O . LYS A 1 211 ? -14.415 -14.008 -2.219 1.00 94.81 211 LYS A O 1
ATOM 1659 N N . ARG A 1 212 ? -16.467 -14.916 -2.327 1.00 89.50 212 ARG A N 1
ATOM 1660 C CA . ARG A 1 212 ? -16.078 -16.045 -3.196 1.00 89.50 212 ARG A CA 1
ATOM 1661 C C . ARG A 1 212 ? -15.721 -15.595 -4.609 1.00 89.50 212 ARG A C 1
ATOM 1663 O O . ARG A 1 212 ? -14.721 -16.059 -5.150 1.00 89.50 212 ARG A O 1
ATOM 1670 N N . ASP A 1 213 ? -16.511 -14.680 -5.159 1.00 88.50 213 ASP A N 1
ATOM 1671 C CA . ASP A 1 213 ? -16.301 -14.099 -6.483 1.00 88.50 213 ASP A CA 1
ATOM 1672 C C . ASP A 1 213 ? -15.326 -12.920 -6.400 1.00 88.50 213 ASP A C 1
ATOM 1674 O O . ASP A 1 213 ? -15.704 -11.752 -6.367 1.00 88.50 213 ASP A O 1
ATOM 1678 N N . ARG A 1 214 ? -14.045 -13.238 -6.219 1.00 91.88 214 ARG A N 1
ATOM 1679 C CA . ARG A 1 214 ? -12.970 -12.245 -6.181 1.00 91.88 214 ARG A CA 1
ATOM 1680 C C . ARG A 1 214 ? -11.766 -12.733 -6.978 1.00 91.88 214 ARG A C 1
ATOM 1682 O O . ARG A 1 214 ? -11.563 -13.948 -7.089 1.00 91.88 214 ARG A O 1
ATOM 1689 N N . PRO A 1 215 ? -10.897 -11.823 -7.445 1.00 89.31 215 PRO A N 1
ATOM 1690 C CA . PRO A 1 215 ? -9.675 -12.222 -8.121 1.00 89.31 215 PRO A CA 1
ATOM 1691 C C . PRO A 1 215 ? -8.799 -13.155 -7.250 1.00 89.31 215 PRO A C 1
ATOM 1693 O O . PRO A 1 215 ? -8.645 -12.916 -6.047 1.00 89.31 215 PRO A O 1
ATOM 1696 N N . PRO A 1 216 ? -8.162 -14.205 -7.815 1.00 85.19 216 PRO A N 1
ATOM 1697 C CA . PRO A 1 216 ? -7.443 -15.223 -7.034 1.00 85.19 216 PRO A CA 1
ATOM 1698 C C . PRO A 1 216 ? -6.282 -14.709 -6.174 1.00 85.19 216 PRO A C 1
ATOM 1700 O O . PRO A 1 216 ? -5.870 -15.373 -5.222 1.00 85.19 216 PRO A O 1
ATOM 1703 N N . HIS A 1 217 ? -5.724 -13.554 -6.531 1.00 84.19 217 HIS A N 1
ATOM 1704 C CA . HIS A 1 217 ? -4.621 -12.913 -5.819 1.00 84.19 217 HIS A CA 1
ATOM 1705 C C . HIS A 1 217 ? -5.097 -12.026 -4.652 1.00 84.19 217 HIS A C 1
ATOM 1707 O O . HIS A 1 217 ? -4.268 -11.614 -3.842 1.00 84.19 217 HIS A O 1
ATOM 1713 N N . VAL A 1 218 ? -6.406 -11.771 -4.513 1.00 91.88 218 VAL A N 1
ATOM 1714 C CA . VAL A 1 218 ? -6.961 -11.036 -3.370 1.00 91.88 218 VAL A CA 1
ATOM 1715 C C . VAL A 1 218 ? -6.909 -11.920 -2.127 1.00 91.88 218 VAL A C 1
ATOM 1717 O O . VAL A 1 218 ? -7.610 -12.935 -1.997 1.00 91.88 218 VAL A O 1
ATOM 1720 N N . THR A 1 219 ? -6.071 -11.508 -1.180 1.00 93.44 219 THR A N 1
ATOM 1721 C CA . THR A 1 219 ? -5.923 -12.137 0.133 1.00 93.44 219 THR A CA 1
ATOM 1722 C C . THR A 1 219 ? -6.072 -11.094 1.230 1.00 93.44 219 THR A C 1
ATOM 1724 O O . THR A 1 219 ? -5.820 -9.914 1.002 1.00 93.44 219 THR A O 1
ATOM 1727 N N . ILE A 1 220 ? -6.385 -11.536 2.451 1.00 95.31 220 ILE A N 1
ATOM 1728 C CA . ILE A 1 220 ? -6.409 -10.658 3.630 1.00 95.31 220 ILE A CA 1
ATOM 1729 C C . ILE A 1 220 ? -5.112 -9.861 3.774 1.00 95.31 220 ILE A C 1
ATOM 1731 O O . ILE A 1 220 ? -5.150 -8.689 4.121 1.00 95.31 220 ILE A O 1
ATOM 1735 N N . LEU A 1 221 ? -3.961 -10.485 3.505 1.00 94.75 221 LEU A N 1
ATOM 1736 C CA . LEU A 1 221 ? -2.669 -9.822 3.654 1.00 94.75 221 LEU A CA 1
ATOM 1737 C C . LEU A 1 221 ? -2.531 -8.636 2.684 1.00 94.75 221 LEU A C 1
ATOM 1739 O O . LEU A 1 221 ? -2.008 -7.597 3.070 1.00 94.75 221 LEU A O 1
ATOM 1743 N N . CYS A 1 222 ? -3.037 -8.781 1.454 1.00 94.19 222 CYS A N 1
ATOM 1744 C CA . CYS A 1 222 ? -3.056 -7.707 0.458 1.00 94.19 222 CYS A CA 1
ATOM 1745 C C . CYS A 1 222 ? -4.027 -6.595 0.865 1.00 94.19 222 CYS A C 1
ATOM 1747 O O . CYS A 1 222 ? -3.633 -5.439 0.891 1.00 94.19 222 CYS A O 1
ATOM 1749 N N . LEU A 1 223 ? -5.241 -6.944 1.298 1.00 97.00 223 LEU A N 1
ATOM 1750 C CA . LEU A 1 223 ? -6.234 -5.951 1.723 1.00 97.00 223 LEU A CA 1
ATOM 1751 C C . LEU A 1 223 ? -5.796 -5.161 2.965 1.00 97.00 223 LEU A C 1
ATOM 1753 O O . LEU A 1 223 ? -6.036 -3.962 3.048 1.00 97.00 223 LEU A O 1
ATOM 1757 N N . VAL A 1 224 ? -5.112 -5.801 3.919 1.00 98.12 224 VAL A N 1
ATOM 1758 C CA . VAL A 1 224 ? -4.541 -5.106 5.086 1.00 98.12 224 VAL A CA 1
ATOM 1759 C C . VAL A 1 224 ? -3.385 -4.192 4.678 1.00 98.12 224 VAL A C 1
ATOM 1761 O O . VAL A 1 224 ? -3.271 -3.094 5.217 1.00 98.12 224 VAL A O 1
ATOM 1764 N N . ARG A 1 225 ? -2.553 -4.602 3.709 1.00 97.62 225 ARG A N 1
ATOM 1765 C CA . ARG A 1 225 ? -1.508 -3.740 3.135 1.00 97.62 225 ARG A CA 1
ATOM 1766 C C . ARG A 1 225 ? -2.116 -2.510 2.459 1.00 97.62 225 ARG A C 1
ATOM 1768 O O . ARG A 1 225 ? -1.655 -1.403 2.718 1.00 97.62 225 ARG A O 1
ATOM 1775 N N . ASP A 1 226 ? -3.156 -2.704 1.655 1.00 97.75 226 ASP A N 1
ATOM 1776 C CA . ASP A 1 226 ? -3.856 -1.628 0.946 1.00 97.75 226 ASP A CA 1
ATOM 1777 C C . ASP A 1 226 ? -4.563 -0.677 1.932 1.00 97.75 226 ASP A C 1
ATOM 1779 O O . ASP A 1 226 ? -4.509 0.541 1.781 1.00 97.75 226 ASP A O 1
ATOM 1783 N N . ALA A 1 227 ? -5.169 -1.210 2.999 1.00 98.19 227 ALA A N 1
ATOM 1784 C CA . ALA A 1 227 ? -5.741 -0.410 4.082 1.00 98.19 227 ALA A CA 1
ATOM 1785 C C . ALA A 1 227 ? -4.672 0.411 4.826 1.00 98.19 227 ALA A C 1
ATOM 1787 O O . ALA A 1 227 ? -4.877 1.596 5.072 1.00 98.19 227 ALA A O 1
ATOM 1788 N N . ALA A 1 228 ? -3.517 -0.184 5.143 1.00 98.12 228 ALA A N 1
ATOM 1789 C CA . ALA A 1 228 ? -2.413 0.523 5.792 1.00 98.12 228 ALA A CA 1
ATOM 1790 C C . ALA A 1 228 ? -1.838 1.643 4.907 1.00 98.12 228 ALA A C 1
ATOM 1792 O O . ALA A 1 228 ? -1.532 2.723 5.407 1.00 98.12 228 ALA A O 1
ATOM 1793 N N . ALA A 1 229 ? -1.749 1.419 3.593 1.00 97.38 229 ALA A N 1
ATOM 1794 C CA . ALA A 1 229 ? -1.283 2.424 2.641 1.00 97.38 229 ALA A CA 1
ATOM 1795 C C . ALA A 1 229 ? -2.191 3.658 2.571 1.00 97.38 229 ALA A C 1
ATOM 1797 O O . ALA A 1 229 ? -1.709 4.751 2.280 1.00 97.38 229 ALA A O 1
ATOM 1798 N N . ARG A 1 230 ? -3.486 3.496 2.869 1.00 96.75 230 ARG A N 1
ATOM 1799 C CA . ARG A 1 230 ? -4.476 4.581 2.886 1.00 96.75 230 ARG A CA 1
ATOM 1800 C C . ARG A 1 230 ? -4.568 5.331 4.218 1.00 96.75 230 ARG A C 1
ATOM 1802 O O . ARG A 1 230 ? -5.372 6.261 4.316 1.00 96.75 230 ARG A O 1
ATOM 1809 N N . LEU A 1 231 ? -3.773 4.963 5.229 1.00 95.94 231 LEU A N 1
ATOM 1810 C CA . LEU A 1 231 ? -3.762 5.664 6.514 1.00 95.94 231 LEU A CA 1
ATOM 1811 C C . LEU A 1 231 ? -3.357 7.141 6.337 1.00 95.94 231 LEU A C 1
ATOM 1813 O O . LEU A 1 231 ? -2.356 7.425 5.668 1.00 95.94 231 LEU A O 1
ATOM 1817 N N . PRO A 1 232 ? -4.073 8.087 6.973 1.00 93.50 232 PRO A N 1
ATOM 1818 C CA . PRO A 1 232 ? -3.710 9.496 6.907 1.00 93.50 232 PRO A CA 1
ATOM 1819 C C . PRO A 1 232 ? -2.356 9.720 7.584 1.00 93.50 232 PRO A C 1
ATOM 1821 O O . PRO A 1 232 ? -2.104 9.194 8.670 1.00 93.50 232 PRO A O 1
ATOM 1824 N N . GLY A 1 233 ? -1.462 10.468 6.936 1.00 91.81 233 GLY A N 1
ATOM 1825 C CA . GLY A 1 233 ? -0.094 10.661 7.444 1.00 91.81 233 GLY A CA 1
ATOM 1826 C C . GLY A 1 233 ? 0.764 9.385 7.481 1.00 91.81 233 GLY A C 1
ATOM 1827 O O . GLY A 1 233 ? 1.814 9.384 8.109 1.00 91.81 233 GLY A O 1
ATOM 1828 N N . SER A 1 234 ? 0.346 8.299 6.814 1.00 94.62 234 SER A N 1
ATOM 1829 C CA . SER A 1 234 ? 1.010 6.985 6.877 1.00 94.62 234 SER A CA 1
ATOM 1830 C C . SER A 1 234 ? 0.959 6.352 8.264 1.00 94.62 234 SER A C 1
ATOM 1832 O O . SER A 1 234 ? 1.695 5.406 8.520 1.00 94.62 234 SER A O 1
ATOM 1834 N N . ILE A 1 235 ? 0.136 6.865 9.177 1.00 94.94 235 ILE A N 1
ATOM 1835 C CA . ILE A 1 235 ? 0.131 6.430 10.568 1.00 94.94 235 ILE A CA 1
ATOM 1836 C C . ILE A 1 235 ? -1.295 6.270 11.085 1.00 94.94 235 ILE A C 1
ATOM 1838 O O . ILE A 1 235 ? -2.202 7.050 10.780 1.00 94.94 235 ILE A O 1
ATOM 1842 N N . GLY A 1 236 ? -1.508 5.239 11.893 1.00 95.19 236 GLY A N 1
ATOM 1843 C CA . GLY A 1 236 ? -2.800 5.009 12.516 1.00 95.19 236 GLY A CA 1
ATOM 1844 C C . GLY A 1 236 ? -2.797 3.877 13.521 1.00 95.19 236 GLY A C 1
ATOM 1845 O O . GLY A 1 236 ? -1.810 3.167 13.724 1.00 95.19 236 GLY A O 1
ATOM 1846 N N . THR A 1 237 ? -3.931 3.716 14.184 1.00 95.06 237 THR A N 1
ATOM 1847 C CA . THR A 1 237 ? -4.158 2.605 15.097 1.00 95.06 237 THR A CA 1
ATOM 1848 C C . THR A 1 237 ? -4.542 1.351 14.318 1.00 95.06 237 THR A C 1
ATOM 1850 O O . THR A 1 237 ? -4.930 1.375 13.151 1.00 95.06 237 THR A O 1
ATOM 1853 N N . ARG A 1 238 ? -4.517 0.205 14.999 1.00 95.94 238 ARG A N 1
ATOM 1854 C CA . ARG A 1 238 ? -5.106 -1.023 14.451 1.00 95.94 238 ARG A CA 1
ATOM 1855 C C . ARG A 1 238 ? -6.604 -0.860 14.149 1.00 95.94 238 ARG A C 1
ATOM 1857 O O . ARG A 1 238 ? -7.094 -1.507 13.229 1.00 95.94 238 ARG A O 1
ATOM 1864 N N . ALA A 1 239 ? -7.323 -0.034 14.914 1.00 95.56 239 ALA A N 1
ATOM 1865 C CA . ALA A 1 239 ? -8.739 0.223 14.664 1.00 95.56 239 ALA A CA 1
ATOM 1866 C C . ALA A 1 239 ? -8.933 1.019 13.365 1.00 95.56 239 ALA A C 1
ATOM 1868 O O . ALA A 1 239 ? -9.812 0.658 12.593 1.00 95.56 239 ALA A O 1
ATOM 1869 N N . ASP A 1 240 ? -8.049 1.973 13.054 1.00 96.31 240 ASP A N 1
ATOM 1870 C CA . ASP A 1 240 ? -8.065 2.685 11.765 1.00 96.31 240 ASP A CA 1
ATOM 1871 C C . ASP A 1 240 ? -7.937 1.707 10.590 1.00 96.31 240 ASP A C 1
ATOM 1873 O O . ASP A 1 240 ? -8.712 1.757 9.637 1.00 96.31 240 ASP A O 1
ATOM 1877 N N . VAL A 1 241 ? -7.021 0.737 10.688 1.00 97.75 241 VAL A N 1
ATOM 1878 C CA . VAL A 1 241 ? -6.871 -0.316 9.668 1.00 97.75 241 VAL A CA 1
ATOM 1879 C C . VAL A 1 241 ? -8.131 -1.189 9.570 1.0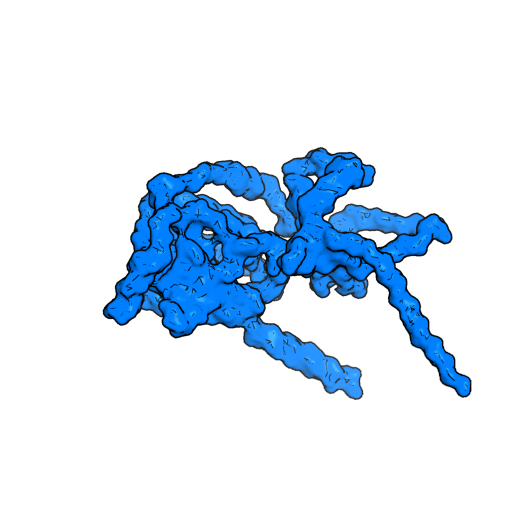0 97.75 241 VAL A C 1
ATOM 1881 O O . VAL A 1 241 ? -8.532 -1.559 8.467 1.00 97.75 241 VAL A O 1
ATOM 1884 N N . CYS A 1 242 ? -8.788 -1.496 10.697 1.00 96.94 242 CYS A N 1
ATOM 1885 C CA . CYS A 1 242 ? -10.068 -2.219 10.711 1.00 96.94 242 CYS A CA 1
ATOM 1886 C C . CYS A 1 242 ? -11.208 -1.407 10.076 1.00 96.94 242 CYS A C 1
ATOM 1888 O O . CYS A 1 242 ? -12.107 -1.994 9.477 1.00 96.94 242 CYS A O 1
ATOM 1890 N N . THR A 1 243 ? -11.193 -0.081 10.205 1.00 96.06 243 THR A N 1
ATOM 1891 C CA . THR A 1 243 ? -12.148 0.809 9.538 1.00 96.06 243 THR A CA 1
ATOM 1892 C C . THR A 1 243 ? -11.916 0.785 8.029 1.00 96.06 243 THR A C 1
ATOM 1894 O O . THR A 1 243 ? -12.836 0.478 7.280 1.00 96.06 243 THR A O 1
ATOM 1897 N N . LEU A 1 244 ? -10.674 0.987 7.576 1.00 97.12 244 LEU A N 1
ATOM 1898 C CA . LEU A 1 244 ? -10.351 1.081 6.147 1.00 97.12 244 LEU A CA 1
ATOM 1899 C C . LEU A 1 244 ? -10.516 -0.234 5.389 1.00 97.1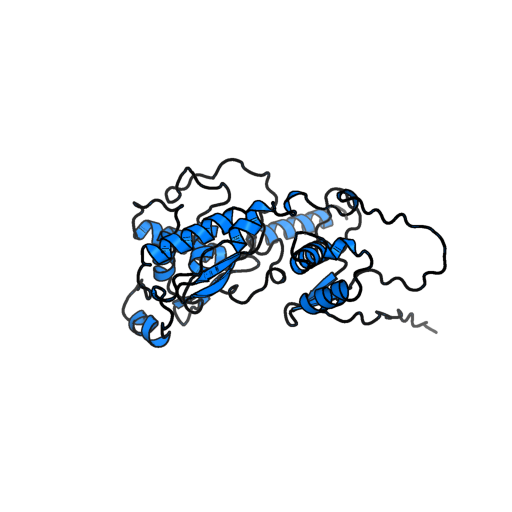2 244 LEU A C 1
ATOM 1901 O O . LEU A 1 244 ? -10.980 -0.226 4.250 1.00 97.12 244 LEU A O 1
ATOM 1905 N N . ILE A 1 245 ? -10.164 -1.380 5.983 1.00 97.38 245 ILE A N 1
ATOM 1906 C CA . ILE A 1 245 ? -10.301 -2.667 5.283 1.00 97.38 245 ILE A CA 1
ATOM 1907 C C . ILE A 1 245 ? -11.754 -2.960 4.886 1.00 97.38 245 ILE A C 1
ATOM 1909 O O . ILE A 1 245 ? -11.981 -3.632 3.883 1.00 97.38 245 ILE A O 1
ATOM 1913 N N . ARG A 1 246 ? -12.737 -2.424 5.621 1.00 96.44 246 ARG A N 1
ATOM 1914 C CA . ARG A 1 246 ? -14.165 -2.597 5.316 1.00 96.44 246 ARG A CA 1
ATOM 1915 C C . ARG A 1 246 ? -14.635 -1.853 4.075 1.00 96.44 246 ARG A C 1
ATOM 1917 O O . ARG A 1 246 ? -15.685 -2.194 3.544 1.00 96.44 246 ARG A O 1
ATOM 1924 N N . ASP A 1 247 ? -13.867 -0.887 3.581 1.00 96.69 247 ASP A N 1
ATOM 1925 C CA . ASP A 1 247 ? -14.196 -0.228 2.316 1.00 96.69 247 ASP A CA 1
ATOM 1926 C C . ASP A 1 247 ? -14.018 -1.178 1.118 1.00 96.69 247 ASP A C 1
ATOM 1928 O O . ASP A 1 247 ? -14.637 -0.972 0.070 1.00 96.69 247 ASP A O 1
ATOM 1932 N N . SER A 1 248 ? -13.195 -2.227 1.275 1.00 97.44 248 SER A N 1
ATOM 1933 C CA . SER A 1 248 ? -12.898 -3.205 0.223 1.00 97.44 248 SER A CA 1
ATOM 1934 C C . SER A 1 248 ? -14.159 -3.897 -0.264 1.00 97.44 248 SER A C 1
ATOM 1936 O O . SER A 1 248 ? -14.928 -4.459 0.520 1.00 97.44 248 SER A O 1
ATOM 1938 N N . GLN A 1 249 ? -14.334 -3.944 -1.583 1.00 96.62 249 GLN A N 1
ATOM 1939 C CA . GLN A 1 249 ? -15.472 -4.644 -2.178 1.00 96.62 249 GLN A CA 1
ATOM 1940 C C . GLN A 1 249 ? -15.380 -6.168 -2.036 1.00 96.62 249 GLN A C 1
ATOM 1942 O O . GLN A 1 249 ? -16.377 -6.857 -2.262 1.00 96.62 249 GLN A O 1
ATOM 1947 N N . TYR A 1 250 ? -14.214 -6.696 -1.646 1.00 96.44 250 TYR A N 1
ATOM 1948 C CA . TYR A 1 250 ? -13.951 -8.128 -1.499 1.00 96.44 250 TYR A CA 1
ATOM 1949 C C . TYR A 1 250 ? -14.110 -8.651 -0.067 1.00 96.44 250 TYR A C 1
ATOM 1951 O O . TYR A 1 250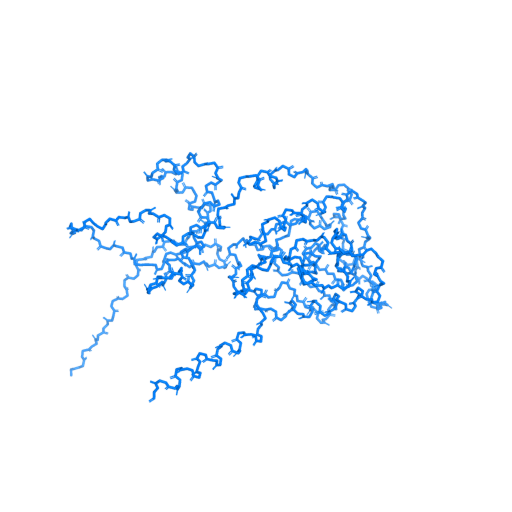 ? -13.979 -9.862 0.145 1.00 96.44 250 TYR A O 1
ATOM 1959 N N . ILE A 1 251 ? -14.393 -7.779 0.903 1.00 96.56 251 ILE A N 1
ATOM 1960 C CA . ILE A 1 251 ? -14.717 -8.165 2.280 1.00 96.56 251 ILE A CA 1
ATOM 1961 C C . ILE A 1 251 ? -16.212 -8.478 2.390 1.00 96.56 251 ILE A C 1
ATOM 1963 O O . ILE A 1 251 ? -17.048 -7.792 1.809 1.00 96.56 251 ILE A O 1
ATOM 1967 N N . VAL A 1 252 ? -16.551 -9.546 3.111 1.00 95.25 252 VAL A N 1
ATOM 1968 C CA . VAL A 1 252 ? -17.940 -9.877 3.461 1.00 95.25 252 VAL A CA 1
ATOM 1969 C C . VAL A 1 252 ? -18.464 -8.849 4.467 1.00 95.25 252 VAL A C 1
ATOM 1971 O O . VAL A 1 252 ? -17.786 -8.546 5.446 1.00 95.25 252 VAL A O 1
ATOM 1974 N N . GLU A 1 253 ? -19.664 -8.325 4.228 1.00 89.12 253 GLU A N 1
ATOM 1975 C CA . GLU A 1 253 ? -20.234 -7.204 4.993 1.00 89.12 253 GLU A CA 1
ATOM 1976 C C . GLU A 1 253 ? -20.604 -7.599 6.436 1.00 89.12 253 GLU A C 1
ATOM 1978 O O . GLU A 1 253 ? -20.378 -6.820 7.359 1.00 89.12 253 GLU A O 1
ATOM 1983 N N . ASP A 1 254 ? -21.032 -8.846 6.660 1.00 88.69 254 ASP A N 1
ATOM 1984 C CA . ASP A 1 254 ? -21.542 -9.333 7.955 1.00 88.69 254 ASP A CA 1
ATOM 1985 C C . ASP A 1 254 ? -20.462 -9.873 8.919 1.00 88.69 254 ASP A C 1
ATOM 1987 O O . ASP A 1 254 ? -20.739 -10.667 9.821 1.00 88.69 254 ASP A O 1
ATOM 1991 N N . VAL A 1 255 ? -19.195 -9.491 8.738 1.00 93.69 255 VAL A N 1
ATOM 1992 C CA . VAL A 1 255 ? -18.107 -9.934 9.628 1.00 93.69 255 VAL A CA 1
ATOM 1993 C C . VAL A 1 255 ? -18.065 -9.064 10.885 1.00 93.69 255 VAL A C 1
ATOM 1995 O O . VAL A 1 255 ? -17.906 -7.846 10.811 1.00 93.69 255 VAL A O 1
ATOM 1998 N N . SER A 1 256 ? -18.109 -9.698 12.060 1.00 95.06 256 SER A N 1
ATOM 1999 C CA . SER A 1 256 ? -18.085 -8.981 13.342 1.00 95.06 256 SER A CA 1
ATOM 2000 C C . SER A 1 256 ? -16.777 -8.217 13.588 1.00 95.06 256 SER A C 1
ATOM 2002 O O . SER A 1 256 ? -15.694 -8.637 13.169 1.00 95.06 256 SER A O 1
ATOM 2004 N N . ASP A 1 257 ? -16.852 -7.129 14.361 1.00 9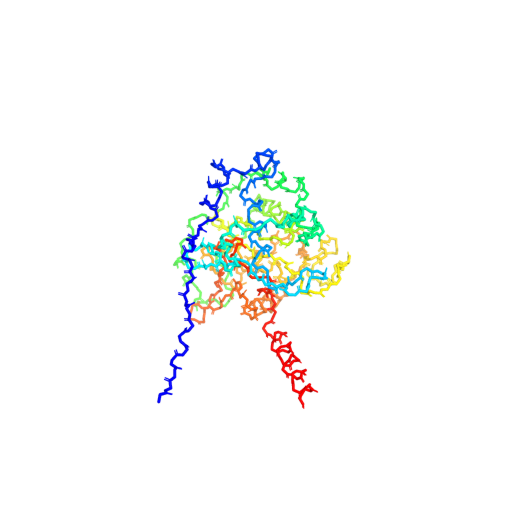3.25 257 ASP A N 1
ATOM 2005 C CA . ASP A 1 257 ? -15.688 -6.315 14.743 1.00 93.25 257 ASP A CA 1
ATOM 2006 C C . ASP A 1 257 ? -14.563 -7.121 15.390 1.00 93.25 257 ASP A C 1
ATOM 2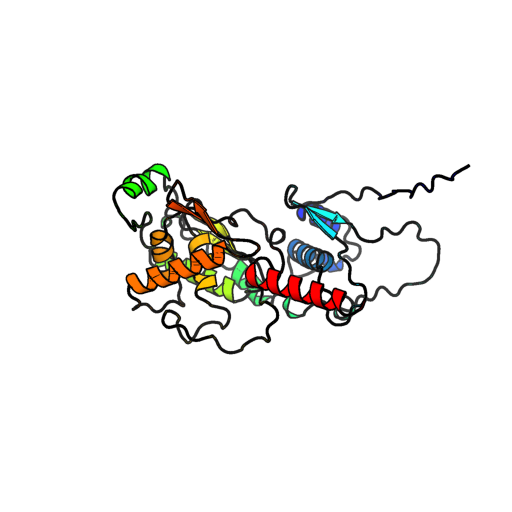008 O O . ASP A 1 257 ? -13.390 -6.918 15.073 1.00 93.25 257 ASP A O 1
ATOM 2012 N N . ALA A 1 258 ? -14.911 -8.075 16.254 1.00 94.12 258 ALA A N 1
ATOM 2013 C CA . ALA A 1 258 ? -13.941 -8.939 16.914 1.00 94.12 258 ALA A CA 1
ATOM 2014 C C . ALA A 1 258 ? -13.165 -9.804 15.906 1.00 94.12 258 ALA A C 1
ATOM 2016 O O . ALA A 1 258 ? -11.939 -9.916 15.994 1.00 94.12 258 ALA A O 1
ATOM 2017 N N . GLN A 1 259 ? -13.863 -10.370 14.917 1.00 95.75 259 GLN A N 1
ATOM 2018 C CA . GLN A 1 259 ? -13.246 -11.180 13.866 1.00 95.75 259 GLN A CA 1
ATOM 2019 C C . GLN A 1 259 ? -12.345 -10.334 12.964 1.00 95.75 259 GLN A C 1
ATOM 2021 O O . GLN A 1 259 ? -11.208 -10.733 12.701 1.00 95.75 259 GLN A O 1
ATOM 2026 N N . VAL A 1 260 ? -12.810 -9.149 12.542 1.00 96.56 260 VAL A N 1
ATOM 2027 C CA . VAL A 1 260 ? -11.987 -8.216 11.755 1.00 96.56 260 VAL A CA 1
ATOM 2028 C C . VAL A 1 260 ? -10.730 -7.840 12.533 1.00 96.56 260 VAL A C 1
ATOM 2030 O O . VAL A 1 260 ? -9.628 -7.945 11.999 1.00 96.56 260 VAL A O 1
ATOM 2033 N N . ASN A 1 261 ? -10.863 -7.483 13.812 1.00 95.62 261 ASN A N 1
ATOM 2034 C CA . ASN A 1 261 ? -9.736 -7.086 14.650 1.00 95.62 261 ASN A CA 1
ATOM 2035 C C . ASN A 1 261 ? -8.677 -8.192 14.770 1.00 95.62 261 ASN A C 1
ATOM 2037 O O . ASN A 1 261 ? -7.488 -7.930 14.576 1.00 95.62 261 ASN A O 1
ATOM 2041 N N . GLN A 1 262 ? -9.100 -9.434 15.030 1.00 96.38 262 GLN A N 1
ATOM 2042 C CA . GLN A 1 262 ? -8.198 -10.582 15.135 1.00 96.38 262 GLN A CA 1
ATOM 2043 C C . GLN A 1 262 ? -7.444 -10.829 13.821 1.00 96.38 262 GLN A C 1
ATOM 2045 O O . GLN A 1 262 ? -6.225 -11.029 13.821 1.00 96.38 262 GLN A O 1
ATOM 2050 N N . VAL A 1 263 ? -8.159 -10.790 12.695 1.00 97.44 263 VAL A N 1
ATOM 2051 C CA . VAL A 1 263 ? -7.590 -11.041 11.369 1.00 97.44 263 VAL A CA 1
ATOM 2052 C C . VAL A 1 263 ? -6.633 -9.925 10.947 1.00 97.44 263 VAL A C 1
ATOM 2054 O O . VAL A 1 263 ? -5.533 -10.221 10.471 1.00 97.44 263 VAL A O 1
ATOM 2057 N N . VAL A 1 264 ? -7.005 -8.662 11.173 1.00 97.81 264 VAL A N 1
ATOM 2058 C CA . VAL A 1 264 ? -6.156 -7.492 10.909 1.00 97.81 264 VAL A CA 1
ATOM 2059 C C . VAL A 1 264 ? -4.896 -7.540 11.769 1.00 97.81 264 VAL A C 1
ATOM 2061 O O . VAL A 1 264 ? -3.803 -7.366 11.238 1.00 97.81 264 VAL A O 1
ATOM 2064 N N . SER A 1 265 ? -5.014 -7.860 13.062 1.00 96.44 265 SER A N 1
ATOM 2065 C CA . SER A 1 265 ? -3.860 -7.991 13.960 1.00 96.44 265 SER A CA 1
ATOM 2066 C C . SER A 1 265 ? -2.853 -9.018 13.433 1.00 96.44 265 SER A C 1
ATOM 2068 O O . SER A 1 265 ? -1.686 -8.696 13.231 1.00 96.44 265 SER A O 1
ATOM 2070 N N . GLY A 1 266 ? -3.309 -10.236 13.118 1.00 97.19 266 GLY A N 1
ATOM 2071 C CA . GLY A 1 266 ? -2.422 -11.284 12.606 1.00 97.19 266 GLY A CA 1
ATOM 2072 C C . GLY A 1 266 ? -1.888 -11.018 11.192 1.00 97.19 266 GLY A C 1
ATOM 2073 O O . GLY A 1 266 ? -0.895 -11.615 10.774 1.00 97.19 266 GLY A O 1
ATOM 2074 N N . ALA A 1 267 ? -2.544 -10.168 10.402 1.00 97.50 267 ALA A N 1
ATOM 2075 C CA . ALA A 1 267 ? -2.041 -9.735 9.102 1.00 97.50 267 ALA A CA 1
ATOM 2076 C C . ALA A 1 267 ? -0.966 -8.647 9.232 1.00 97.50 267 ALA A C 1
ATOM 2078 O O . ALA A 1 267 ? 0.078 -8.791 8.601 1.00 97.50 267 ALA A O 1
ATOM 2079 N N . LEU A 1 268 ? -1.175 -7.633 10.079 1.00 97.88 268 LEU A N 1
ATOM 2080 C CA . LEU A 1 268 ? -0.177 -6.597 10.371 1.00 97.88 268 LEU A CA 1
ATOM 2081 C C . LEU A 1 268 ? 1.118 -7.212 10.908 1.00 97.88 268 LEU A C 1
ATOM 2083 O O . LEU A 1 268 ? 2.191 -6.902 10.397 1.00 97.88 268 LEU A O 1
ATOM 2087 N N . ASP A 1 269 ? 1.018 -8.177 11.826 1.00 95.81 269 ASP A N 1
ATOM 2088 C CA . ASP A 1 269 ? 2.187 -8.911 12.326 1.00 95.81 269 ASP A CA 1
ATOM 2089 C C . ASP A 1 269 ? 2.939 -9.633 11.199 1.00 95.81 269 ASP A C 1
ATOM 2091 O O . ASP A 1 269 ? 4.166 -9.628 11.147 1.00 95.81 269 ASP A O 1
ATOM 2095 N N . ARG A 1 270 ? 2.222 -10.255 10.255 1.00 95.00 270 ARG A N 1
ATOM 2096 C CA . ARG A 1 270 ? 2.856 -10.936 9.114 1.00 95.00 270 ARG A CA 1
ATOM 2097 C C . ARG A 1 270 ? 3.551 -9.957 8.174 1.00 95.00 270 ARG A C 1
ATOM 2099 O O . ARG A 1 270 ? 4.661 -10.270 7.751 1.00 95.00 270 ARG A O 1
ATOM 2106 N N . LEU A 1 271 ? 2.923 -8.817 7.878 1.00 95.50 271 LEU A N 1
ATOM 2107 C CA . LEU A 1 271 ? 3.498 -7.750 7.048 1.00 95.50 271 LEU A CA 1
ATOM 2108 C C . LEU A 1 271 ? 4.750 -7.146 7.697 1.00 95.50 271 LEU A C 1
ATOM 2110 O O . LEU A 1 271 ? 5.734 -6.880 7.015 1.00 95.50 271 LEU A O 1
ATOM 2114 N N . HIS A 1 272 ? 4.743 -6.991 9.021 1.00 95.00 272 HIS A N 1
ATOM 2115 C CA . HIS A 1 272 ? 5.872 -6.455 9.777 1.00 95.00 272 HIS A CA 1
ATOM 2116 C C . HIS A 1 272 ? 7.140 -7.324 9.689 1.00 95.00 272 HIS A C 1
ATOM 2118 O O . HIS A 1 272 ? 8.253 -6.818 9.806 1.00 95.00 272 HIS A O 1
ATOM 2124 N N . TYR A 1 273 ? 6.987 -8.631 9.450 1.00 91.06 273 TYR A N 1
ATOM 2125 C CA . TYR A 1 273 ? 8.094 -9.587 9.315 1.00 91.06 273 TYR A CA 1
ATOM 2126 C C . TYR A 1 273 ? 8.342 -10.057 7.868 1.00 91.06 273 TYR A C 1
ATOM 2128 O O . TYR A 1 273 ? 8.972 -11.109 7.648 1.00 91.06 273 TYR A O 1
ATOM 2136 N N . GLU A 1 274 ? 7.844 -9.313 6.878 1.00 90.50 274 GLU A N 1
ATOM 2137 C CA . GLU A 1 274 ? 8.265 -9.456 5.481 1.00 90.50 274 GLU A CA 1
ATOM 2138 C C . GLU A 1 274 ? 9.731 -9.030 5.311 1.00 90.50 274 GLU A C 1
ATOM 2140 O O . GLU A 1 274 ? 10.331 -8.416 6.193 1.00 90.50 274 GLU A O 1
ATOM 2145 N N . ARG A 1 275 ? 10.353 -9.440 4.203 1.00 84.88 275 ARG A N 1
ATOM 2146 C CA . ARG A 1 275 ? 11.739 -9.081 3.887 1.00 84.88 275 ARG A CA 1
ATOM 2147 C C . ARG A 1 275 ? 11.874 -7.571 3.677 1.00 84.88 275 ARG A C 1
ATOM 2149 O O . ARG A 1 275 ? 12.840 -6.984 4.149 1.00 84.88 275 ARG A O 1
ATOM 2156 N N . ASP A 1 276 ? 10.897 -6.982 3.002 1.00 89.81 276 ASP A N 1
ATOM 2157 C CA . ASP A 1 276 ? 10.696 -5.547 2.860 1.00 89.81 276 ASP A CA 1
ATOM 2158 C C . ASP A 1 276 ? 9.361 -5.173 3.525 1.00 89.81 276 ASP A C 1
ATOM 2160 O O . ASP A 1 276 ? 8.317 -5.169 2.864 1.00 89.81 276 ASP A O 1
ATOM 2164 N N . PRO A 1 277 ? 9.356 -4.950 4.851 1.00 93.19 277 PRO A N 1
ATOM 2165 C CA . PRO A 1 277 ? 8.127 -4.706 5.587 1.00 93.19 277 PRO A CA 1
ATOM 2166 C C . PRO A 1 277 ? 7.474 -3.406 5.118 1.00 93.19 277 PRO A C 1
ATOM 2168 O O . PRO A 1 277 ? 8.087 -2.341 5.126 1.00 93.19 277 PRO A O 1
ATOM 2171 N N . CYS A 1 278 ? 6.197 -3.484 4.741 1.00 95.31 278 CYS A N 1
ATOM 2172 C CA . CYS A 1 278 ? 5.415 -2.297 4.394 1.00 95.31 278 CYS A CA 1
ATOM 2173 C C . CYS A 1 278 ? 4.857 -1.574 5.624 1.00 95.31 278 CYS A C 1
ATOM 2175 O O . CYS A 1 278 ? 4.392 -0.444 5.505 1.00 95.31 278 CYS A O 1
ATOM 2177 N N . VAL A 1 279 ? 4.882 -2.218 6.797 1.00 97.25 279 VAL A N 1
ATOM 2178 C CA . VAL A 1 279 ? 4.413 -1.642 8.061 1.00 97.25 279 VAL A CA 1
ATOM 2179 C C . VAL A 1 279 ? 5.398 -1.870 9.199 1.00 97.25 279 VAL A C 1
ATOM 2181 O O . VAL A 1 279 ? 6.055 -2.910 9.292 1.00 97.25 279 VAL A O 1
ATOM 2184 N N . GLN A 1 280 ? 5.436 -0.915 10.120 1.00 97.12 280 GLN A N 1
ATOM 2185 C CA . GLN A 1 280 ? 6.190 -0.998 11.361 1.00 97.12 280 GLN A CA 1
ATOM 2186 C C . GLN A 1 280 ? 5.334 -0.573 12.545 1.00 97.12 280 GLN A C 1
ATOM 2188 O O . GLN A 1 280 ? 4.609 0.416 12.469 1.00 97.12 280 GLN A O 1
ATOM 2193 N N . PHE A 1 281 ? 5.414 -1.332 13.638 1.00 96.25 281 PHE A N 1
ATOM 2194 C CA . PHE A 1 281 ? 4.779 -0.942 14.888 1.00 96.25 281 PHE A CA 1
ATOM 2195 C C . PHE A 1 281 ? 5.718 -0.045 15.694 1.00 96.25 281 PHE A C 1
ATOM 2197 O O . PHE A 1 281 ? 6.807 -0.463 16.090 1.00 96.25 281 PHE A O 1
ATOM 2204 N N . ASP A 1 282 ? 5.278 1.181 15.950 1.00 93.50 282 ASP A N 1
ATOM 2205 C CA . ASP A 1 282 ? 5.896 2.087 16.906 1.00 93.50 282 ASP A CA 1
ATOM 2206 C C . ASP A 1 282 ? 5.418 1.708 18.315 1.00 93.50 282 ASP A C 1
ATOM 2208 O O . ASP A 1 282 ? 4.269 1.944 18.705 1.00 93.50 282 ASP A O 1
ATOM 2212 N N . GLY A 1 283 ? 6.310 1.080 19.082 1.00 88.62 283 GLY A N 1
ATOM 2213 C CA . GLY A 1 283 ? 6.020 0.611 20.432 1.00 88.62 283 GLY A CA 1
ATOM 2214 C C . GLY A 1 283 ? 5.836 1.728 21.461 1.00 88.62 283 GLY A C 1
ATOM 2215 O O . GLY A 1 283 ? 5.190 1.475 22.484 1.00 88.62 283 GLY A O 1
ATOM 2216 N N . GLU A 1 284 ? 6.364 2.923 21.202 1.00 87.94 284 GLU A N 1
ATOM 2217 C CA . GLU A 1 284 ? 6.251 4.090 22.077 1.00 87.94 284 GLU A CA 1
ATOM 2218 C C . GLU A 1 284 ? 4.902 4.776 21.858 1.00 87.94 284 GLU A C 1
ATOM 2220 O O . GLU A 1 284 ? 4.124 4.937 22.799 1.00 87.94 284 GLU A O 1
ATOM 2225 N N . ARG A 1 285 ? 4.567 5.071 20.596 1.00 87.94 285 ARG A N 1
ATOM 2226 C CA . ARG A 1 285 ? 3.297 5.718 20.227 1.00 87.94 285 ARG A CA 1
ATOM 2227 C C . ARG A 1 285 ? 2.113 4.747 20.187 1.00 87.94 285 ARG A C 1
ATOM 2229 O O . ARG A 1 285 ? 0.969 5.191 20.174 1.00 87.94 285 ARG A O 1
ATOM 2236 N N . LYS A 1 286 ? 2.369 3.432 20.179 1.00 89.81 286 LYS A N 1
ATOM 2237 C CA . LYS A 1 286 ? 1.377 2.358 19.957 1.00 89.81 286 LYS A CA 1
ATOM 2238 C C . LYS A 1 286 ? 0.649 2.488 18.614 1.00 89.81 286 LYS A C 1
ATOM 2240 O O . LYS A 1 286 ? -0.541 2.181 18.514 1.00 89.81 286 LYS A O 1
ATOM 2245 N N . LEU A 1 287 ? 1.370 2.919 17.583 1.00 93.62 287 LEU A N 1
ATOM 2246 C CA . LEU A 1 287 ? 0.835 3.188 16.248 1.00 93.62 287 LEU A CA 1
ATOM 2247 C C . LEU A 1 287 ? 1.486 2.291 15.197 1.00 93.62 287 LEU A C 1
ATOM 2249 O O . LEU A 1 287 ? 2.628 1.863 15.340 1.00 93.62 287 LEU A O 1
ATOM 2253 N N . TRP A 1 288 ? 0.746 2.012 14.131 1.00 96.69 288 TRP A N 1
ATOM 2254 C CA . TRP A 1 288 ? 1.270 1.381 12.928 1.00 96.69 288 TRP A CA 1
ATOM 2255 C C . TRP A 1 288 ? 1.652 2.459 11.925 1.00 96.69 288 TRP A C 1
ATOM 2257 O O . TRP A 1 288 ? 0.844 3.337 11.628 1.00 96.69 288 TRP A O 1
ATOM 2267 N N . VAL A 1 289 ? 2.871 2.367 11.405 1.00 97.31 289 VAL A N 1
ATOM 2268 C CA . VAL A 1 289 ? 3.425 3.261 10.389 1.00 97.31 289 VAL A CA 1
ATOM 2269 C C . VAL A 1 289 ? 3.545 2.498 9.077 1.00 97.31 289 VAL A C 1
ATOM 2271 O O . VAL A 1 289 ? 4.114 1.407 9.047 1.00 97.31 289 VAL A O 1
ATOM 2274 N N . TYR A 1 290 ? 3.022 3.063 7.997 1.00 98.00 290 TYR A N 1
ATOM 2275 C CA . TYR A 1 290 ? 3.194 2.579 6.637 1.00 98.00 290 TYR A CA 1
ATOM 2276 C C . TYR A 1 290 ? 4.489 3.135 6.035 1.00 98.00 290 TYR A C 1
ATOM 2278 O O . TYR A 1 290 ? 4.692 4.345 5.983 1.00 98.00 290 TYR A O 1
ATOM 2286 N N . LEU A 1 291 ? 5.370 2.247 5.576 1.00 96.31 291 LEU A N 1
ATOM 2287 C CA . LEU A 1 291 ? 6.755 2.578 5.214 1.00 96.31 291 LEU A CA 1
ATOM 2288 C C . LEU A 1 291 ? 6.986 2.777 3.715 1.00 96.31 291 LEU A C 1
ATOM 2290 O O . LEU A 1 291 ? 8.074 3.179 3.304 1.00 96.31 291 LEU A O 1
ATOM 2294 N N . HIS A 1 292 ? 6.011 2.425 2.878 1.00 95.19 292 HIS A N 1
ATOM 2295 C CA . HIS A 1 292 ? 6.199 2.435 1.427 1.00 95.19 292 HIS A CA 1
ATOM 2296 C C . HIS A 1 292 ? 5.662 3.698 0.760 1.00 95.19 292 HIS A C 1
ATOM 2298 O O . HIS A 1 292 ? 5.947 3.881 -0.407 1.00 95.19 292 HIS A O 1
ATOM 2304 N N . ARG A 1 293 ? 4.967 4.594 1.474 1.00 92.62 293 ARG A N 1
ATOM 2305 C CA . ARG A 1 293 ? 4.207 5.716 0.885 1.00 92.62 293 ARG A CA 1
ATOM 2306 C C . ARG A 1 293 ? 4.944 6.530 -0.182 1.00 92.62 293 ARG A C 1
ATOM 2308 O O . ARG A 1 293 ? 4.346 6.823 -1.211 1.00 92.62 293 ARG A O 1
ATOM 2315 N N . GLU A 1 294 ? 6.191 6.909 0.087 1.00 87.50 294 GLU A N 1
ATOM 2316 C CA . GLU A 1 294 ? 7.002 7.810 -0.755 1.00 87.50 294 GLU A CA 1
ATOM 2317 C C . GLU A 1 294 ? 7.984 7.067 -1.672 1.00 87.50 294 GLU A C 1
ATOM 2319 O O . GLU A 1 294 ? 8.872 7.675 -2.275 1.00 87.50 294 GLU A O 1
ATOM 2324 N N . ARG A 1 295 ? 7.851 5.741 -1.756 1.00 88.19 295 ARG A N 1
ATOM 2325 C CA . ARG A 1 295 ? 8.680 4.922 -2.632 1.00 88.19 295 ARG A CA 1
ATOM 2326 C C . ARG A 1 295 ? 8.268 5.064 -4.095 1.00 88.19 295 ARG A C 1
ATOM 2328 O O . ARG A 1 295 ? 7.158 5.480 -4.423 1.00 88.19 295 ARG A O 1
ATOM 2335 N N . GLU A 1 296 ? 9.171 4.667 -4.970 1.00 81.69 296 GLU A N 1
ATOM 2336 C CA . GLU A 1 296 ? 8.959 4.539 -6.406 1.00 81.69 296 GLU A CA 1
ATOM 2337 C C . GLU A 1 296 ? 8.870 3.059 -6.806 1.00 81.69 296 GLU A C 1
ATOM 2339 O O . GLU A 1 296 ? 9.139 2.160 -6.002 1.00 81.69 296 GLU A O 1
ATOM 2344 N N . GLU A 1 297 ? 8.447 2.779 -8.043 1.00 76.94 297 GLU A N 1
ATOM 2345 C CA . GLU A 1 297 ? 8.293 1.400 -8.533 1.00 76.94 297 GLU A CA 1
ATOM 2346 C C . GLU A 1 297 ? 9.627 0.623 -8.461 1.00 76.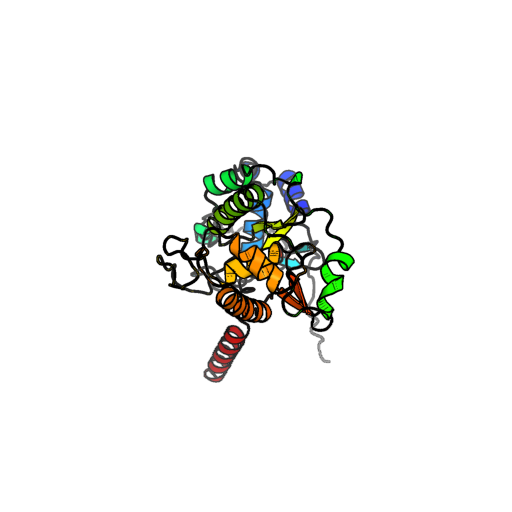94 297 GLU A C 1
ATOM 2348 O O . GLU A 1 297 ? 9.637 -0.589 -8.230 1.00 76.94 297 GLU A O 1
ATOM 2353 N N . GLU A 1 298 ? 10.742 1.340 -8.588 1.00 78.12 298 GLU A N 1
ATOM 2354 C CA . GLU A 1 298 ? 12.127 0.873 -8.562 1.00 78.12 298 GLU A CA 1
ATOM 2355 C C . GLU A 1 298 ? 12.632 0.512 -7.161 1.00 78.12 298 GLU A C 1
ATOM 2357 O O . GLU A 1 298 ? 13.545 -0.303 -7.020 1.00 78.12 298 GLU A O 1
ATOM 2362 N N . ASP A 1 299 ? 12.033 1.068 -6.106 1.00 81.50 299 ASP A N 1
ATOM 2363 C CA . ASP A 1 299 ? 12.470 0.808 -4.730 1.00 81.50 299 ASP A CA 1
ATOM 2364 C C . ASP A 1 299 ? 12.108 -0.611 -4.255 1.00 81.50 299 ASP A C 1
ATOM 2366 O O . ASP A 1 299 ? 12.653 -1.097 -3.250 1.00 81.50 299 ASP A O 1
ATOM 2370 N N . PHE A 1 300 ? 11.190 -1.279 -4.965 1.00 81.62 300 PHE A N 1
ATOM 2371 C CA . PHE A 1 300 ? 10.687 -2.606 -4.627 1.00 81.62 300 PHE A CA 1
ATOM 2372 C C . PHE A 1 300 ? 11.565 -3.723 -5.191 1.00 81.62 300 PHE A C 1
ATOM 2374 O O . PHE A 1 300 ? 11.716 -3.895 -6.399 1.00 81.62 300 PHE A O 1
ATOM 2381 N N . GLU A 1 301 ? 12.069 -4.566 -4.292 1.00 71.38 301 GLU A N 1
ATOM 2382 C CA . GLU A 1 301 ? 12.770 -5.796 -4.657 1.00 71.38 301 GLU A CA 1
ATOM 2383 C C . GLU A 1 301 ? 11.781 -6.909 -5.030 1.00 71.38 301 GLU A C 1
ATOM 2385 O O . GLU A 1 301 ? 10.723 -7.061 -4.413 1.00 71.38 301 GLU A O 1
ATOM 2390 N N . ASP A 1 302 ? 12.164 -7.748 -5.997 1.00 63.88 302 ASP A N 1
ATOM 2391 C CA . ASP A 1 302 ? 11.324 -8.832 -6.530 1.00 63.88 302 ASP A CA 1
ATOM 2392 C C . ASP A 1 302 ? 10.838 -9.834 -5.465 1.00 63.88 302 ASP A C 1
ATOM 2394 O O . ASP A 1 302 ? 9.782 -10.451 -5.627 1.00 63.88 302 ASP A O 1
ATOM 2398 N N . ASP A 1 303 ? 11.568 -9.986 -4.358 1.00 66.19 303 ASP A N 1
ATOM 2399 C CA . ASP A 1 303 ? 11.208 -10.866 -3.249 1.00 66.19 303 ASP A CA 1
ATOM 2400 C C . ASP A 1 303 ? 10.880 -10.131 -1.939 1.00 66.19 303 ASP A C 1
ATOM 2402 O O . ASP A 1 303 ? 10.760 -10.777 -0.893 1.00 66.19 303 ASP A O 1
ATOM 2406 N N . GLY A 1 304 ? 10.657 -8.813 -1.993 1.00 71.75 304 GLY A N 1
ATOM 2407 C CA . GLY A 1 304 ? 10.390 -7.974 -0.821 1.00 71.75 304 GLY A CA 1
ATOM 2408 C C . GLY A 1 304 ? 9.189 -8.434 0.017 1.00 71.75 304 GLY A C 1
ATOM 2409 O O . GLY A 1 304 ? 9.257 -8.475 1.243 1.00 71.75 304 GLY A O 1
ATOM 2410 N N . THR A 1 305 ? 8.122 -8.915 -0.624 1.00 76.12 305 THR A N 1
ATOM 2411 C CA . THR A 1 305 ? 6.911 -9.414 0.064 1.00 76.12 305 THR A CA 1
ATOM 2412 C C . THR A 1 305 ? 7.059 -10.835 0.632 1.00 76.12 305 THR A C 1
ATOM 2414 O O . THR A 1 305 ? 6.121 -11.408 1.192 1.00 76.12 305 THR A O 1
ATOM 2417 N N . SER A 1 306 ? 8.237 -11.454 0.504 1.00 72.12 306 SER A N 1
ATOM 2418 C CA . SER A 1 306 ? 8.500 -12.784 1.055 1.00 72.12 306 SER A CA 1
ATOM 2419 C C . SER A 1 306 ? 8.683 -12.733 2.570 1.00 72.12 306 SER A C 1
ATOM 2421 O O . SER A 1 306 ? 9.364 -11.868 3.109 1.00 72.12 306 SER A O 1
ATOM 2423 N N . SER A 1 307 ? 8.168 -13.738 3.284 1.00 68.88 307 SER A N 1
ATOM 2424 C CA . SER A 1 307 ? 8.463 -13.883 4.715 1.00 68.88 307 SER A CA 1
ATOM 2425 C C . SER A 1 307 ? 9.943 -14.204 4.954 1.00 68.88 307 SER A C 1
ATOM 2427 O O . SER A 1 307 ? 10.487 -15.158 4.385 1.00 68.88 307 SER A O 1
ATOM 2429 N N . THR A 1 308 ? 10.557 -13.503 5.908 1.00 61.91 308 THR A N 1
ATOM 2430 C CA . THR A 1 308 ? 11.943 -13.720 6.366 1.00 61.91 308 THR A CA 1
ATOM 2431 C C . THR A 1 308 ? 12.242 -15.168 6.794 1.00 61.91 308 THR A C 1
ATOM 2433 O O . THR A 1 308 ? 13.364 -15.661 6.625 1.00 61.91 308 THR A O 1
ATOM 2436 N N . LYS A 1 309 ? 11.241 -15.914 7.291 1.00 56.47 309 LYS A N 1
ATOM 2437 C CA . LYS A 1 309 ? 11.386 -17.333 7.678 1.00 56.47 309 LYS A CA 1
ATOM 2438 C C . LYS A 1 309 ? 11.641 -18.255 6.479 1.00 56.47 309 LYS A C 1
ATOM 2440 O O . LYS A 1 309 ? 12.386 -19.229 6.610 1.00 56.47 309 LYS A O 1
ATOM 2445 N N . LYS A 1 310 ? 11.054 -17.964 5.310 1.00 51.94 310 LYS A N 1
ATOM 2446 C CA . LYS A 1 310 ? 11.270 -18.755 4.083 1.00 51.94 310 LYS A CA 1
ATOM 2447 C C . LYS A 1 310 ? 12.695 -18.580 3.558 1.00 51.94 310 LYS A C 1
ATOM 2449 O O . LYS A 1 310 ? 13.333 -19.578 3.227 1.00 51.94 310 LYS A O 1
ATOM 2454 N N . TRP A 1 311 ? 13.214 -17.352 3.604 1.00 42.94 311 TRP A N 1
ATOM 2455 C CA . TRP A 1 311 ? 14.593 -17.036 3.233 1.00 42.94 311 TRP A CA 1
ATOM 2456 C C . TRP A 1 311 ? 15.616 -17.784 4.093 1.00 42.94 311 TRP A C 1
ATOM 2458 O O . TRP A 1 311 ? 16.495 -18.455 3.558 1.00 42.94 311 TRP A O 1
ATOM 2468 N N . ARG A 1 312 ? 15.470 -17.774 5.430 1.00 49.25 312 ARG A N 1
ATOM 2469 C CA . ARG A 1 312 ? 16.378 -18.529 6.321 1.00 49.25 312 ARG A CA 1
ATOM 2470 C C . ARG A 1 312 ? 16.407 -20.026 5.984 1.00 49.25 312 ARG A C 1
ATOM 2472 O O . ARG A 1 312 ? 17.460 -20.655 6.063 1.00 49.25 312 ARG A O 1
ATOM 2479 N N . ARG A 1 313 ? 15.272 -20.593 5.562 1.00 48.62 313 ARG A N 1
ATOM 2480 C CA . ARG A 1 313 ? 15.158 -22.003 5.156 1.00 48.62 313 ARG A CA 1
ATOM 2481 C C . ARG A 1 313 ? 15.779 -22.272 3.778 1.00 48.62 313 ARG A C 1
ATOM 2483 O O . ARG A 1 313 ? 16.398 -23.317 3.614 1.00 48.62 313 ARG A O 1
ATOM 2490 N N . GLN A 1 314 ? 15.663 -21.346 2.822 1.00 49.66 314 GLN A N 1
ATOM 2491 C CA . GLN A 1 314 ? 16.353 -21.418 1.524 1.00 49.66 314 GLN A CA 1
ATOM 2492 C C . GLN A 1 314 ? 17.870 -21.258 1.674 1.00 49.66 314 GLN A C 1
ATOM 2494 O O . GLN A 1 314 ? 18.608 -22.083 1.148 1.00 49.66 314 GLN A O 1
ATOM 2499 N N . LYS A 1 315 ? 18.336 -20.291 2.478 1.00 45.78 315 LYS A N 1
ATOM 2500 C CA . LYS A 1 315 ? 19.759 -20.109 2.802 1.00 45.78 315 LYS A CA 1
ATOM 2501 C C . LYS A 1 315 ? 20.347 -21.370 3.444 1.00 45.78 315 LYS A C 1
ATOM 2503 O O . LYS A 1 315 ? 21.395 -21.829 3.014 1.00 45.78 315 LYS A O 1
ATOM 2508 N N . LYS A 1 316 ? 19.636 -21.991 4.396 1.00 43.59 316 LYS A N 1
ATOM 2509 C CA . LYS A 1 316 ? 20.058 -23.264 5.011 1.00 43.59 316 LYS A CA 1
ATOM 2510 C C . LYS A 1 316 ? 20.107 -24.425 4.007 1.00 43.59 316 LYS A C 1
ATOM 2512 O O . LYS A 1 316 ? 21.007 -25.246 4.088 1.00 43.59 316 LYS A O 1
ATOM 2517 N N . LYS A 1 317 ? 19.179 -24.490 3.044 1.00 49.12 317 LYS A N 1
ATOM 2518 C CA . LYS A 1 317 ? 19.215 -25.505 1.974 1.00 49.12 317 LYS A CA 1
ATOM 2519 C C . LYS A 1 317 ? 20.381 -25.298 1.002 1.00 49.12 317 LYS A C 1
ATOM 2521 O O . LYS A 1 317 ? 21.026 -26.276 0.660 1.00 49.12 317 LYS A O 1
ATOM 2526 N N . LEU A 1 318 ? 20.665 -24.054 0.606 1.00 50.53 318 LEU A N 1
ATOM 2527 C CA . LEU A 1 318 ? 21.798 -23.716 -0.268 1.00 50.53 318 LEU A CA 1
ATOM 2528 C C . LEU A 1 318 ? 23.145 -24.006 0.409 1.00 50.53 318 LEU A C 1
ATOM 2530 O O . LEU A 1 318 ? 24.019 -24.601 -0.209 1.00 50.53 318 LEU A O 1
ATOM 2534 N N . LEU A 1 319 ? 23.283 -23.663 1.695 1.00 49.53 319 LEU A N 1
ATOM 2535 C CA . LEU A 1 319 ? 24.468 -24.003 2.491 1.00 49.53 319 LEU A CA 1
ATOM 2536 C C . LEU A 1 319 ? 24.651 -25.516 2.650 1.00 49.53 319 LEU A C 1
ATOM 2538 O O . LEU A 1 319 ? 25.760 -26.007 2.500 1.00 49.53 319 LEU A O 1
ATOM 2542 N N . ASN A 1 320 ? 23.574 -26.266 2.893 1.00 43.72 320 ASN A N 1
ATOM 2543 C CA . ASN A 1 320 ? 23.665 -27.721 3.011 1.00 43.72 320 ASN A CA 1
ATOM 2544 C C . ASN A 1 320 ? 24.028 -28.402 1.681 1.00 43.72 320 ASN A C 1
ATOM 2546 O O . ASN A 1 320 ? 24.678 -29.441 1.701 1.00 43.72 320 ASN A O 1
ATOM 2550 N N . HIS A 1 321 ? 23.623 -27.837 0.539 1.00 45.44 321 HIS A N 1
ATOM 2551 C CA . HIS A 1 321 ? 23.979 -28.382 -0.773 1.00 45.44 321 HIS A CA 1
ATOM 2552 C C . HIS A 1 321 ? 25.469 -28.175 -1.076 1.00 45.44 321 HIS A C 1
ATOM 2554 O O . HIS A 1 321 ? 26.148 -29.127 -1.437 1.00 45.44 321 HIS A O 1
ATOM 2560 N N . LEU A 1 322 ? 26.000 -26.983 -0.781 1.00 46.50 322 LEU A N 1
ATOM 2561 C CA . LEU A 1 322 ? 27.431 -26.672 -0.906 1.00 46.50 322 LEU A CA 1
ATOM 2562 C C . LEU A 1 322 ? 28.319 -27.497 0.043 1.00 46.50 322 LEU A C 1
ATOM 2564 O O . LEU A 1 322 ? 29.480 -27.734 -0.262 1.00 46.50 322 LEU A O 1
ATOM 2568 N N . SER A 1 323 ? 27.790 -27.952 1.183 1.00 48.31 323 SER A N 1
ATOM 2569 C CA . SER A 1 323 ? 28.506 -28.850 2.104 1.00 48.31 323 SER A CA 1
ATOM 2570 C C . SER A 1 323 ? 28.401 -30.338 1.752 1.00 48.31 323 SER A C 1
ATOM 2572 O O . SER A 1 323 ? 29.024 -31.141 2.432 1.00 48.31 323 SER A O 1
ATOM 2574 N N . THR A 1 324 ? 27.604 -30.716 0.746 1.00 48.56 324 THR A N 1
ATOM 2575 C CA . THR A 1 324 ? 27.483 -32.116 0.284 1.00 48.56 324 THR A CA 1
ATOM 2576 C C . THR A 1 324 ? 28.281 -32.362 -1.009 1.00 48.56 324 THR A C 1
ATOM 2578 O O . THR A 1 324 ? 28.432 -33.505 -1.423 1.00 48.56 324 THR A O 1
ATOM 2581 N N . GLU A 1 325 ? 28.798 -31.303 -1.641 1.00 45.69 325 GLU A N 1
ATOM 2582 C CA . GLU A 1 325 ? 29.639 -31.357 -2.851 1.00 45.69 325 GLU A CA 1
ATOM 2583 C C . GLU A 1 325 ? 31.143 -31.120 -2.570 1.00 45.69 325 GLU A C 1
ATOM 2585 O O . GLU A 1 325 ? 31.922 -30.943 -3.505 1.00 45.69 325 GLU A O 1
ATOM 2590 N N . MET A 1 326 ? 31.557 -31.139 -1.295 1.00 40.56 326 MET A N 1
ATOM 2591 C CA . MET A 1 326 ? 32.958 -31.293 -0.860 1.00 40.56 326 MET A CA 1
ATOM 2592 C C . MET A 1 326 ? 33.145 -32.662 -0.216 1.00 40.56 326 MET A C 1
ATOM 2594 O O . MET A 1 326 ? 34.252 -33.220 -0.366 1.00 40.56 326 MET A O 1
#

pLDDT: mean 77.29, std 19.45, range [27.86, 98.19]

Foldseek 3Di:
DDDDPDDDPPPPCFDWAALVRVLVVCVVPVVDPVLVVDPDDNSLVSVLVQCLLQDPDDQVPDDPDDRQWDQDQVVNTIGGPHDDDDDPPDDDPPPPPPDCVVSSPDPLSPQDPVLVVLVVPQDQQPQVQFPQPDDPCQLQVCVVPDDQDASDDFGDPSNLVSQQSQVVSCLSQLQFWGWGQASSRDTFIAAHLQDPPDDPDCAADDDPFFDRPDGNSDDLLVLLLVQCRNDVVQKDALNSSLSSSCSHPGTDNPDDPVRSSVSSVVSLVQLCQFQQRQWDQDPVSRMIGGDRGPPDRVVDDSRRRPGPVVVVVVVVVVVVVVVVVD

InterPro domains:
  IPR024867 Nuclear factor related to kappa-B-binding protein [PTHR13052] (11-318)
  IPR057748 Nuclear factor related to kappa-B-binding protein, second winged helix domain [PF25793] (160-298)